Protein AF-A0A7S3DTX3-F1 (afdb_monomer)

Solvent-accessible surface area (backbone atoms only — not comparable to full-atom values): 18188 Å² total; per-residue (Å²): 143,85,87,81,88,78,90,86,89,87,81,87,82,92,73,92,76,84,78,83,71,78,84,71,84,72,80,82,71,77,47,44,64,55,56,44,40,72,76,41,56,36,53,21,68,71,56,55,52,52,42,24,62,75,47,75,59,36,39,68,60,39,50,50,47,62,70,74,42,74,96,71,69,59,46,92,89,41,72,50,98,76,74,68,89,74,93,72,78,89,61,69,86,80,70,74,67,66,96,49,57,64,82,46,75,82,60,65,82,75,49,72,69,48,46,55,48,44,44,45,43,49,41,54,63,37,69,68,55,52,71,71,40,48,49,35,37,25,61,75,29,70,53,34,59,48,41,26,50,51,53,52,50,53,48,61,43,60,67,69,73,96,79,78,89,86,74,92,68,54,71,66,62,50,50,41,51,30,50,55,48,38,50,44,38,51,73,67,50,50,64,68,50,78,63,56,47,49,51,50,26,64,75,50,70,29,80,83,81,85,82,86,74,89,70,79,76,73,82,59,83,61,83,73,81,47,69,67,57,52,54,42,50,51,50,47,51,50,54,52,49,54,52,48,54,51,41,50,50,53,51,51,51,52,55,44,24,57,48,20,55,75,71,69,62,35,40,73,20,79,76,79,73,42,69,34,30,66,92,51,42,43,66,44,92,88,77,66,50,50,28,66,72,124

Sequence (294 aa):
ASLKRGDDEDGHDNSNAVEVVEVRNAPETATPLELVLNVFPDVSLQHATELLRQHNDVAANVLNTLIEGGPYPKEPGKTPPGALSGGAVIRMKDSQGASYDFMNPNAFQPSNEYKEEAVAQLEALFPSLNKSCVQFVLSKSHEHFAIAHDKIVRFLSKVETKAVAAGAMNDDDNEVRQFKKLKACIDKRVSMDKHQRREFQAMFGCPPQKSFFCRKPRPKEANVTDSILMDEIWFVQNKLKKWEDQVEAGIARKENRERSVKDGTALECNCCYDHVAIDEMVQCKTEGHLFCQD

Nearest PDB structures (foldseek):
  7rqx-assembly1_A  TM=2.088E-01  e=6.180E+00  Rattus norvegicus

pLDDT: mean 74.02, std 19.4, range [28.88, 95.0]

Organism: NCBI:txid265537

Radius of gyration: 32.03 Å; Cα contacts (8 Å, |Δi|>4): 234; chains: 1; bounding box: 91×74×64 Å

Secondary structure (DSSP, 8-state):
----------------------------PPPHHHHHHHH-TTB-HHHHHHHHHHTTT-HHHHHHHHHHS-PPPB-TT---TT-SSS------STT---SS-TTSTTS----HHHHHHHHHHHHHH-TTS-HHHHHHHHHTTTT-HHHHHHHHHHHHHH---S---S----HHHHHHHHHHHHHHHHHTTPPPPHHHHHHHHHHHTPPPP--S----PPPP------HHHHHHHHHHHHHHHHHHHHHHHHHHHHHHHHHHHHHT--EE-TTT--EE-GGGEEEPTTT--EEE--

Structure (mmCIF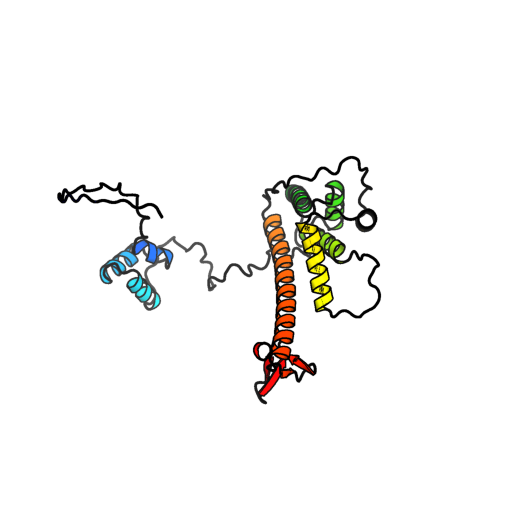, N/CA/C/O backbone):
data_AF-A0A7S3DTX3-F1
#
_entry.id   AF-A0A7S3DTX3-F1
#
loop_
_atom_site.group_PDB
_atom_site.id
_atom_site.type_symbol
_atom_site.label_atom_id
_atom_site.label_alt_id
_atom_site.label_comp_id
_atom_site.label_asym_id
_atom_site.label_entity_id
_atom_site.label_seq_id
_atom_site.pdbx_PDB_ins_code
_atom_site.Cartn_x
_atom_site.Cartn_y
_atom_site.Cartn_z
_atom_site.occupancy
_atom_site.B_iso_or_equiv
_atom_site.auth_seq_id
_atom_site.auth_comp_id
_atom_site.auth_asym_id
_atom_site.auth_atom_id
_atom_site.pdbx_PDB_model_num
ATOM 1 N N . ALA A 1 1 ? -62.987 29.307 -2.976 1.00 44.00 1 ALA A N 1
ATOM 2 C CA . ALA A 1 1 ? -64.376 28.964 -3.332 1.00 44.00 1 ALA A CA 1
ATOM 3 C C . ALA A 1 1 ? -64.622 29.292 -4.803 1.00 44.00 1 ALA A C 1
ATOM 5 O O . ALA A 1 1 ? -64.749 30.456 -5.154 1.00 44.00 1 ALA A O 1
ATOM 6 N N . SER A 1 2 ? -64.629 28.277 -5.665 1.00 39.78 2 SER A N 1
ATOM 7 C CA . SER A 1 2 ? -65.347 28.277 -6.944 1.00 39.78 2 SER A CA 1
ATOM 8 C C . SER A 1 2 ? -65.533 26.822 -7.356 1.00 39.78 2 SER A C 1
ATOM 10 O O . SER A 1 2 ? -64.574 26.076 -7.510 1.00 39.78 2 SER A O 1
ATOM 12 N N . LEU A 1 3 ? -66.805 26.441 -7.382 1.00 41.31 3 LEU A N 1
ATOM 13 C CA . LEU A 1 3 ? -67.374 25.152 -7.751 1.00 41.31 3 LEU A CA 1
ATOM 14 C C . LEU A 1 3 ? -67.661 25.134 -9.256 1.00 41.31 3 LEU A C 1
ATOM 16 O O . LEU A 1 3 ? -68.155 26.142 -9.762 1.00 41.31 3 LEU A O 1
ATOM 20 N N . LYS A 1 4 ? -67.508 23.968 -9.896 1.00 42.03 4 LYS A N 1
ATOM 21 C CA . LYS A 1 4 ? -68.541 23.213 -10.659 1.00 42.03 4 LYS A CA 1
ATOM 22 C C . LYS A 1 4 ? -67.847 22.052 -11.404 1.00 42.03 4 LYS A C 1
ATOM 24 O O . LYS A 1 4 ? -66.801 22.288 -11.990 1.00 42.03 4 LYS A O 1
ATOM 29 N N . ARG A 1 5 ? -68.221 20.781 -11.155 1.00 36.41 5 ARG A N 1
ATOM 30 C CA . ARG A 1 5 ? -69.373 20.001 -11.709 1.00 36.41 5 ARG A CA 1
ATOM 31 C C . ARG A 1 5 ? -69.264 19.859 -13.232 1.00 36.41 5 ARG A C 1
ATOM 33 O O . ARG A 1 5 ? -69.019 20.871 -13.870 1.00 36.41 5 ARG A O 1
ATOM 40 N N . GLY A 1 6 ? -69.482 18.721 -13.877 1.00 34.50 6 GLY A N 1
ATOM 41 C CA . GLY A 1 6 ? -69.964 17.375 -13.531 1.00 34.50 6 GLY A CA 1
ATOM 42 C C . GLY A 1 6 ? -69.493 16.442 -14.667 1.00 34.50 6 GLY A C 1
ATOM 43 O O . GLY A 1 6 ? -68.963 16.944 -15.657 1.00 34.50 6 GLY A O 1
ATOM 44 N N . ASP A 1 7 ? -69.370 15.142 -14.417 1.00 38.84 7 ASP A N 1
ATOM 45 C CA . ASP A 1 7 ? -70.363 14.113 -14.792 1.00 38.84 7 ASP A CA 1
ATOM 46 C C . ASP A 1 7 ? -70.389 13.862 -16.308 1.00 38.84 7 ASP A C 1
ATOM 48 O O . ASP A 1 7 ? -70.716 14.772 -17.056 1.00 38.84 7 ASP A O 1
ATOM 52 N N . ASP A 1 8 ? -70.004 12.653 -16.735 1.00 39.25 8 ASP A N 1
ATOM 53 C CA . ASP A 1 8 ? -70.808 11.799 -17.624 1.00 39.25 8 ASP A CA 1
ATOM 54 C C . ASP A 1 8 ? -70.140 10.417 -17.787 1.00 39.25 8 ASP A C 1
ATOM 56 O O . ASP A 1 8 ? -68.927 10.289 -17.979 1.00 39.25 8 ASP A O 1
ATOM 60 N N . GLU A 1 9 ? -70.969 9.389 -17.614 1.00 46.19 9 GLU A N 1
ATOM 61 C CA . GLU A 1 9 ? -70.691 7.963 -17.771 1.00 46.19 9 GLU A CA 1
ATOM 62 C C . GLU A 1 9 ? -70.628 7.574 -19.254 1.00 46.19 9 GLU A C 1
ATOM 64 O O . GLU A 1 9 ? -71.352 8.149 -20.055 1.00 46.19 9 GLU A O 1
ATOM 69 N N . ASP A 1 10 ? -69.856 6.539 -19.602 1.00 38.16 10 ASP A N 1
ATOM 70 C CA . ASP A 1 10 ? -70.282 5.555 -20.608 1.00 38.16 10 ASP A CA 1
ATOM 71 C C . ASP A 1 10 ? -69.420 4.284 -20.538 1.00 38.16 10 ASP A C 1
ATOM 73 O O . ASP A 1 10 ? -68.195 4.328 -20.392 1.00 38.16 10 ASP A O 1
ATOM 77 N N . GLY A 1 11 ? -70.097 3.135 -20.580 1.00 36.78 11 GLY A N 1
ATOM 78 C CA . GLY A 1 11 ? -69.517 1.798 -20.495 1.00 36.78 11 GLY A CA 1
ATOM 79 C C . GLY A 1 11 ? -69.343 1.082 -21.839 1.00 36.78 11 GLY A C 1
ATOM 80 O O . GLY A 1 11 ? -69.804 1.548 -22.874 1.00 36.78 11 GLY A O 1
ATOM 81 N N . HIS A 1 12 ? -68.769 -0.126 -21.732 1.00 35.34 12 HIS A N 1
ATOM 82 C CA . HIS A 1 12 ? -68.495 -1.129 -22.782 1.00 35.34 12 HIS A CA 1
ATOM 83 C C . HIS A 1 12 ? -67.412 -0.684 -23.793 1.00 35.34 12 HIS A C 1
ATOM 85 O O . HIS A 1 12 ? -67.352 0.459 -24.205 1.00 35.34 12 HIS A O 1
ATOM 91 N N . ASP A 1 13 ? -66.447 -1.504 -24.203 1.00 35.50 13 ASP A N 1
ATOM 92 C CA . ASP A 1 13 ? -66.592 -2.885 -24.629 1.00 35.50 13 ASP A CA 1
ATOM 93 C C . ASP A 1 13 ? -65.262 -3.648 -24.506 1.00 35.50 13 ASP A C 1
ATOM 95 O O . ASP A 1 13 ? -64.163 -3.103 -24.626 1.00 35.50 13 ASP A O 1
ATOM 99 N N . ASN A 1 14 ? -65.399 -4.942 -24.264 1.00 46.38 14 ASN A N 1
ATOM 100 C CA . ASN A 1 14 ? -64.337 -5.916 -24.125 1.00 46.38 14 ASN A CA 1
ATOM 101 C C . ASN A 1 14 ? -63.862 -6.325 -25.526 1.00 46.38 14 ASN A C 1
ATOM 103 O O . ASN A 1 14 ? -64.624 -6.904 -26.296 1.00 46.38 14 ASN A O 1
ATOM 107 N N . SER A 1 15 ? -62.611 -6.038 -25.886 1.00 40.91 15 SER A N 1
ATOM 108 C CA . SER A 1 15 ? -62.029 -6.477 -27.161 1.00 40.91 15 SER A CA 1
ATOM 109 C C . SER A 1 15 ? -60.518 -6.655 -27.048 1.00 40.91 15 SER A C 1
ATOM 111 O O . SER A 1 15 ? -59.730 -5.773 -27.367 1.00 40.91 15 SER A O 1
ATOM 113 N N . ASN A 1 16 ? -60.145 -7.829 -26.546 1.00 42.16 16 ASN A N 1
ATOM 114 C CA . ASN A 1 16 ? -59.046 -8.679 -27.004 1.00 42.16 16 ASN A CA 1
ATOM 115 C C . ASN A 1 16 ? -58.009 -8.013 -27.946 1.00 42.16 16 ASN A C 1
ATOM 117 O O . ASN A 1 16 ? -58.104 -8.124 -29.168 1.00 42.16 16 ASN A O 1
ATOM 121 N N . ALA A 1 17 ? -56.982 -7.383 -27.373 1.00 36.78 17 ALA A N 1
ATOM 122 C CA . ALA A 1 17 ? -55.752 -7.032 -28.077 1.00 36.78 17 ALA A CA 1
ATOM 123 C C . ALA A 1 17 ? -54.616 -7.877 -27.492 1.00 36.78 17 ALA A C 1
ATOM 125 O O . ALA A 1 17 ? -54.048 -7.565 -26.448 1.00 36.78 17 ALA A O 1
ATOM 126 N N . VAL A 1 18 ? -54.343 -8.998 -28.159 1.00 38.12 18 VAL A N 1
ATOM 127 C CA . VAL A 1 18 ? -53.164 -9.831 -27.925 1.00 38.12 18 VAL A CA 1
ATOM 128 C C . VAL A 1 18 ? -51.949 -9.004 -28.329 1.00 38.12 18 VAL A C 1
ATOM 130 O O . VAL A 1 18 ? -51.653 -8.839 -29.512 1.00 38.12 18 VAL A O 1
ATOM 133 N N . GLU A 1 19 ? -51.276 -8.440 -27.334 1.00 35.72 19 GLU A N 1
ATOM 134 C CA . GLU A 1 19 ? -49.983 -7.798 -27.496 1.00 35.72 19 GLU A CA 1
ATOM 135 C C . GLU A 1 19 ? -48.960 -8.897 -27.810 1.00 35.72 19 GLU A C 1
ATOM 137 O O . GLU A 1 19 ? -48.573 -9.696 -26.955 1.00 35.72 19 GLU A O 1
ATOM 142 N N . VAL A 1 20 ? -48.578 -8.991 -29.085 1.00 41.12 20 VAL A N 1
ATOM 143 C CA . VAL A 1 20 ? -47.460 -9.819 -29.539 1.00 41.12 20 VAL A CA 1
ATOM 144 C C . VAL A 1 20 ? -46.189 -9.165 -29.011 1.00 41.12 20 VAL A C 1
ATOM 146 O O . VAL A 1 20 ? -45.569 -8.335 -29.671 1.00 41.12 20 VAL A O 1
ATOM 149 N N . VAL A 1 21 ? -45.830 -9.509 -27.777 1.00 37.56 21 VAL A N 1
ATOM 150 C CA . VAL A 1 21 ? -44.527 -9.180 -27.212 1.00 37.56 21 VAL A CA 1
ATOM 151 C C . VAL A 1 21 ? -43.513 -10.104 -27.876 1.00 37.56 21 VAL A C 1
ATOM 153 O O . VAL A 1 21 ? -43.488 -11.311 -27.636 1.00 37.56 21 VAL A O 1
ATOM 156 N N . GLU A 1 22 ? -42.705 -9.514 -28.753 1.00 38.25 22 GLU A N 1
ATOM 157 C CA . GLU A 1 22 ? -41.489 -10.095 -29.313 1.00 38.25 22 GLU A CA 1
ATOM 158 C C . GLU A 1 22 ? -40.701 -10.850 -28.235 1.00 38.25 22 GLU A C 1
ATOM 160 O O . GLU A 1 22 ? -40.255 -10.279 -27.234 1.00 38.25 22 GLU A O 1
ATOM 165 N N . VAL A 1 23 ? -40.539 -12.155 -28.464 1.00 38.06 23 VAL A N 1
ATOM 166 C CA . VAL A 1 23 ? -39.747 -13.069 -27.643 1.00 38.06 23 VAL A CA 1
ATOM 167 C C . VAL A 1 23 ? -38.301 -12.586 -27.651 1.00 38.06 23 VAL A C 1
ATOM 169 O O . VAL A 1 23 ? -37.536 -12.822 -28.584 1.00 38.06 23 VAL A O 1
ATOM 172 N N . ARG A 1 24 ? -37.924 -11.877 -26.590 1.00 40.78 24 ARG A N 1
ATOM 173 C CA . ARG A 1 24 ? -36.530 -11.594 -26.266 1.00 40.78 24 ARG A CA 1
ATOM 174 C C . ARG A 1 24 ? -35.898 -12.907 -25.812 1.00 40.78 24 ARG A C 1
ATOM 176 O O . ARG A 1 24 ? -36.361 -13.497 -24.840 1.00 40.78 24 ARG A O 1
ATOM 183 N N . ASN A 1 25 ? -34.875 -13.349 -26.543 1.00 44.06 25 ASN A N 1
ATOM 184 C CA . ASN A 1 25 ? -34.039 -14.510 -26.237 1.00 44.06 25 ASN A CA 1
ATOM 185 C C . ASN A 1 25 ? -33.751 -14.612 -24.731 1.00 44.06 25 ASN A C 1
ATOM 187 O O . ASN A 1 25 ? -33.074 -13.754 -24.160 1.00 44.06 25 ASN A O 1
ATOM 191 N N . ALA A 1 26 ? -34.287 -15.660 -24.103 1.00 36.25 26 ALA A N 1
ATOM 192 C CA . ALA A 1 26 ? -33.926 -16.056 -22.752 1.00 36.25 26 ALA A CA 1
ATOM 193 C C . ALA A 1 26 ? -32.458 -16.528 -22.735 1.00 36.25 26 ALA A C 1
ATOM 195 O O . ALA A 1 26 ? -32.007 -17.116 -23.720 1.00 36.25 26 ALA A O 1
ATOM 196 N N . PRO A 1 27 ? -31.703 -16.292 -21.648 1.00 41.59 27 PRO A N 1
ATOM 197 C CA . PRO A 1 27 ? -30.382 -16.884 -21.495 1.00 41.59 27 PRO A CA 1
ATOM 198 C C . PRO A 1 27 ? -30.542 -18.407 -21.462 1.00 41.59 27 PRO A C 1
ATOM 200 O O . PRO A 1 27 ? 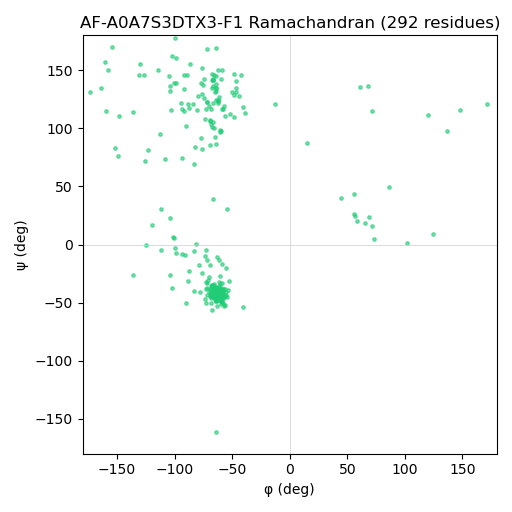-31.316 -18.925 -20.655 1.00 41.59 27 PRO A O 1
ATOM 203 N N . GLU A 1 28 ? -29.852 -19.106 -22.365 1.00 50.12 28 GLU A N 1
ATOM 204 C CA . GLU A 1 28 ? -29.759 -20.566 -22.378 1.00 50.12 28 GLU A CA 1
ATOM 205 C C . GLU A 1 28 ? -29.407 -21.041 -20.966 1.00 50.12 28 GLU A C 1
ATOM 207 O O . GLU A 1 28 ? -28.324 -20.776 -20.440 1.00 50.12 28 GLU A O 1
ATOM 212 N N . THR A 1 29 ? -30.372 -21.673 -20.299 1.00 57.50 29 THR A N 1
ATOM 213 C CA . THR A 1 29 ? -30.117 -22.309 -19.010 1.00 57.50 29 THR A CA 1
ATOM 214 C C . THR A 1 29 ? -29.172 -23.470 -19.280 1.00 57.50 29 THR A C 1
ATOM 216 O O . THR A 1 29 ? -29.471 -24.316 -20.121 1.00 57.50 29 THR A O 1
ATOM 219 N N . ALA A 1 30 ? -28.005 -23.456 -18.626 1.00 64.88 30 ALA A N 1
ATOM 220 C CA . ALA A 1 30 ? -26.991 -24.491 -18.785 1.00 64.88 30 ALA A CA 1
ATOM 221 C C . ALA A 1 30 ? -27.647 -25.867 -18.664 1.00 64.88 30 ALA A C 1
ATOM 223 O O . ALA A 1 30 ? -28.399 -26.132 -17.718 1.00 64.88 30 ALA A O 1
ATOM 224 N N . THR A 1 31 ? -27.396 -26.724 -19.646 1.00 81.62 31 THR A N 1
ATOM 225 C CA . THR A 1 31 ? -28.017 -28.044 -19.690 1.00 81.62 31 THR A CA 1
ATOM 226 C C . THR A 1 31 ? -27.587 -28.861 -18.463 1.00 81.62 31 THR A C 1
ATOM 228 O O . THR A 1 31 ? -26.474 -28.684 -17.954 1.00 81.62 31 THR A O 1
ATOM 231 N N . PRO A 1 32 ? -28.421 -29.793 -17.962 1.00 79.44 32 PRO A N 1
ATOM 232 C CA . PRO A 1 32 ? -28.047 -30.650 -16.833 1.00 79.44 32 PRO A CA 1
ATOM 233 C C . PRO A 1 32 ? -26.716 -31.388 -17.045 1.00 79.44 32 PRO A C 1
ATOM 235 O O . PRO A 1 32 ? -25.959 -31.591 -16.099 1.00 79.44 32 PRO A O 1
ATOM 238 N N . LEU A 1 33 ? -26.401 -31.725 -18.299 1.00 82.38 33 LEU A N 1
ATOM 239 C CA . LEU A 1 33 ? -25.132 -32.326 -18.696 1.00 82.38 33 LEU A CA 1
ATOM 240 C C . LEU A 1 33 ? -23.950 -31.363 -18.552 1.00 82.38 33 LEU A C 1
ATOM 242 O O . LEU A 1 33 ? -22.923 -31.749 -18.001 1.00 82.38 33 LEU A O 1
ATOM 246 N N . GLU A 1 34 ? -24.091 -30.110 -18.980 1.00 80.00 34 GLU A N 1
ATOM 247 C CA . GLU A 1 34 ? -23.051 -29.090 -18.791 1.00 80.00 34 GLU A CA 1
ATOM 248 C C . GLU A 1 34 ? -22.788 -28.813 -17.312 1.00 80.00 34 GLU A C 1
ATOM 250 O O . GLU A 1 34 ? -21.635 -28.659 -16.918 1.00 80.00 34 GLU A O 1
ATOM 255 N N . LEU A 1 35 ? -23.825 -28.810 -16.470 1.00 81.88 35 LEU A N 1
ATOM 256 C CA . LEU A 1 35 ? -23.658 -28.662 -15.022 1.00 81.88 35 LEU A CA 1
ATOM 257 C C . LEU A 1 35 ? -22.838 -29.812 -14.422 1.00 81.88 35 LEU A C 1
ATOM 259 O O . LEU A 1 35 ? -21.946 -29.563 -13.613 1.00 81.88 35 LEU A O 1
ATOM 263 N N . VAL A 1 36 ? -23.090 -31.054 -14.844 1.00 82.81 36 VAL A N 1
ATOM 264 C CA . VAL A 1 36 ? -22.321 -32.222 -14.382 1.00 82.81 36 VAL A CA 1
ATOM 265 C C . VAL A 1 36 ? -20.870 -32.156 -14.865 1.00 82.81 36 VAL A C 1
ATOM 267 O O . VAL A 1 36 ? -19.956 -32.357 -14.067 1.00 82.81 36 VAL A O 1
ATOM 270 N N . LEU A 1 37 ? -20.644 -31.815 -16.136 1.00 82.31 37 LEU A N 1
ATOM 271 C CA . LEU A 1 37 ? -19.300 -31.716 -16.720 1.00 82.31 37 LEU A CA 1
ATOM 272 C C . LEU A 1 37 ? -18.496 -30.522 -16.186 1.00 82.31 37 LEU A C 1
ATOM 274 O O . LEU A 1 37 ? -17.271 -30.594 -16.128 1.00 82.31 37 LEU A O 1
ATOM 278 N N . ASN A 1 38 ? -19.160 -29.441 -15.767 1.00 80.06 38 ASN A N 1
ATOM 279 C CA . ASN A 1 38 ? -18.504 -28.308 -15.113 1.00 80.06 38 ASN A CA 1
ATOM 280 C C . ASN A 1 38 ? -17.963 -28.680 -13.727 1.00 80.06 38 ASN A C 1
ATOM 282 O O . ASN A 1 38 ? -16.909 -28.184 -13.333 1.00 80.06 38 ASN A O 1
ATOM 286 N N . VAL A 1 39 ? -18.670 -29.538 -12.985 1.00 82.25 39 VAL A N 1
ATOM 287 C CA . VAL A 1 39 ? -18.234 -29.984 -11.651 1.00 82.25 39 VAL A CA 1
ATOM 288 C C . VAL A 1 39 ? -17.228 -31.135 -11.751 1.00 82.25 39 VAL A C 1
ATOM 290 O O . VAL A 1 39 ? -16.235 -31.137 -11.026 1.00 82.25 39 VAL A O 1
ATOM 293 N N . PHE A 1 40 ? -17.443 -32.080 -12.670 1.00 80.88 40 PHE A N 1
ATOM 294 C CA . PHE A 1 40 ? -16.573 -33.236 -12.905 1.00 80.88 40 PHE A CA 1
ATOM 295 C C . PHE A 1 40 ? -16.101 -33.278 -14.366 1.00 80.88 40 PHE A C 1
ATOM 297 O O . PHE A 1 40 ? -16.657 -34.019 -15.173 1.00 80.88 40 PHE A O 1
ATOM 304 N N . PRO A 1 41 ? -15.069 -32.508 -14.744 1.00 78.56 41 PRO A N 1
ATOM 305 C CA . PRO A 1 41 ? -14.612 -32.435 -16.134 1.00 78.56 41 PRO A CA 1
ATOM 306 C C . PRO A 1 41 ? -13.895 -33.704 -16.626 1.00 78.56 41 PRO A C 1
ATOM 308 O O . PRO A 1 41 ? -13.668 -33.850 -17.827 1.00 78.56 41 PRO A O 1
ATOM 311 N N . ASP A 1 42 ? -13.521 -34.610 -15.718 1.00 76.12 42 ASP A N 1
ATOM 312 C CA . ASP A 1 42 ? -12.853 -35.879 -16.012 1.00 76.12 42 ASP A CA 1
ATOM 313 C C . ASP A 1 42 ? -13.819 -37.066 -16.165 1.00 76.12 42 ASP A C 1
ATOM 315 O O . ASP A 1 42 ? -13.387 -38.142 -16.583 1.00 76.12 42 ASP A O 1
ATOM 319 N N . VAL A 1 43 ? -15.114 -36.894 -15.863 1.00 83.12 43 VAL A N 1
ATOM 320 C CA . VAL A 1 43 ? -16.134 -37.938 -16.054 1.00 83.12 43 VAL A CA 1
ATOM 321 C C . VAL A 1 43 ? -16.356 -38.212 -17.541 1.00 83.12 43 VAL A C 1
ATOM 323 O O . VAL A 1 43 ? -16.373 -37.297 -18.369 1.00 83.12 43 VAL A O 1
ATOM 326 N N . SER A 1 44 ? -16.559 -39.480 -17.905 1.00 83.12 44 SER A N 1
ATOM 327 C CA . SER A 1 44 ? -16.918 -39.800 -19.283 1.00 83.12 44 SER A CA 1
ATOM 328 C C . SER A 1 44 ? -18.267 -39.237 -19.683 1.00 83.12 44 SER A C 1
ATOM 330 O O . SER A 1 44 ? -19.263 -39.425 -18.989 1.00 83.12 44 SER A O 1
ATOM 332 N N . LEU A 1 45 ? -18.300 -38.579 -20.847 1.00 83.31 45 LEU A N 1
ATOM 333 C CA . LEU A 1 45 ? -19.505 -37.994 -21.428 1.00 83.31 45 LEU A CA 1
ATOM 334 C C . LEU A 1 45 ? -20.614 -39.046 -21.569 1.00 83.31 45 LEU A C 1
ATOM 336 O O . LEU A 1 45 ? -21.774 -38.773 -21.263 1.00 83.31 45 LEU A O 1
ATOM 340 N N . GLN A 1 46 ? -20.248 -40.263 -21.986 1.00 81.88 46 GLN A N 1
ATOM 341 C CA . GLN A 1 46 ? -21.193 -41.374 -22.115 1.00 81.88 46 GLN A CA 1
ATOM 342 C C . GLN A 1 46 ? -21.727 -41.812 -20.748 1.00 81.88 46 GLN A C 1
ATOM 344 O O . GLN A 1 46 ? -22.922 -42.057 -20.601 1.00 81.88 46 GLN A O 1
ATOM 349 N N . HIS A 1 47 ? -20.861 -41.852 -19.734 1.00 82.25 47 HIS A N 1
ATOM 350 C CA . HIS A 1 47 ? -21.248 -42.231 -18.379 1.00 82.25 47 HIS A CA 1
ATOM 351 C C . HIS A 1 47 ? -22.143 -41.177 -17.708 1.00 82.25 47 HIS A C 1
ATOM 353 O O . HIS A 1 47 ? -23.176 -41.526 -17.142 1.00 82.25 47 HIS A O 1
ATOM 359 N N . ALA A 1 48 ? -21.804 -39.891 -17.827 1.00 82.75 48 ALA A N 1
ATOM 360 C CA . ALA A 1 48 ? -22.604 -38.790 -17.292 1.00 82.75 48 ALA A CA 1
ATOM 361 C C . ALA A 1 48 ? -23.991 -38.707 -17.946 1.00 82.75 48 ALA A C 1
ATOM 363 O O . ALA A 1 48 ? -24.981 -38.478 -17.255 1.00 82.75 48 ALA A O 1
ATOM 364 N N . THR A 1 49 ? -24.080 -38.952 -19.257 1.00 82.94 49 THR A N 1
ATOM 365 C CA . THR A 1 49 ? -25.363 -38.978 -19.980 1.00 82.94 49 THR A CA 1
ATOM 366 C C . THR A 1 49 ? -26.244 -40.141 -19.517 1.00 82.94 49 THR A C 1
ATOM 368 O O . THR A 1 49 ? -27.441 -39.963 -19.302 1.00 82.94 49 THR A O 1
ATOM 371 N N . GLU A 1 50 ? -25.666 -41.326 -19.308 1.00 84.06 50 GLU A N 1
ATOM 372 C CA . GLU A 1 50 ? -26.415 -42.484 -18.809 1.00 84.06 50 GLU A CA 1
ATOM 373 C C . GLU A 1 50 ? -26.875 -42.291 -17.355 1.00 84.06 50 GLU A C 1
ATOM 375 O O . GLU A 1 50 ? -28.007 -42.639 -17.024 1.00 84.06 50 GLU A O 1
ATOM 380 N N . LEU A 1 51 ? -26.054 -41.671 -16.500 1.00 83.19 51 LEU A N 1
ATOM 381 C CA . LEU A 1 51 ? -26.464 -41.313 -15.139 1.00 83.19 51 LEU A CA 1
ATOM 382 C C . LEU A 1 51 ? -27.586 -40.271 -15.136 1.00 83.19 51 LEU A C 1
ATOM 384 O O . LEU A 1 51 ? -28.543 -40.409 -14.378 1.00 83.19 51 LEU A O 1
ATOM 388 N N . LEU A 1 52 ? -27.527 -39.263 -16.008 1.00 85.69 52 LEU A N 1
ATOM 389 C CA . LEU A 1 52 ? -28.622 -38.299 -16.160 1.00 85.69 52 LEU A CA 1
ATOM 390 C C . LEU A 1 52 ? -29.914 -38.994 -16.584 1.00 85.69 52 LEU A C 1
ATOM 392 O O . LEU A 1 52 ? -30.947 -38.784 -15.951 1.00 85.69 52 LEU A O 1
ATOM 396 N N . ARG A 1 53 ? -29.841 -39.926 -17.537 1.00 85.06 53 ARG A N 1
ATOM 397 C CA . ARG A 1 53 ? -30.992 -40.736 -17.950 1.00 85.06 53 ARG A CA 1
ATOM 398 C C . ARG A 1 53 ? -31.563 -41.573 -16.798 1.00 85.06 53 ARG A C 1
ATOM 400 O O . ARG A 1 53 ? -32.779 -41.694 -16.674 1.00 85.06 53 ARG A O 1
ATOM 407 N N . GLN A 1 54 ? -30.708 -42.147 -15.952 1.00 84.50 54 GLN A N 1
ATOM 408 C CA . GLN A 1 54 ? -31.128 -42.938 -14.786 1.00 84.50 54 GLN A CA 1
ATOM 409 C C . GLN A 1 54 ? -31.745 -42.079 -13.673 1.00 84.50 54 GLN A C 1
ATOM 411 O O . GLN A 1 54 ? -32.641 -42.541 -12.967 1.00 84.50 54 GLN A O 1
ATOM 416 N N . HIS A 1 55 ? -31.308 -40.826 -13.541 1.00 82.19 55 HIS A N 1
ATOM 417 C CA . HIS A 1 55 ? -31.759 -39.888 -12.512 1.00 82.19 55 HIS A CA 1
ATOM 418 C C . HIS A 1 55 ? -32.744 -38.818 -13.031 1.00 82.19 55 HIS A C 1
ATOM 420 O O . HIS A 1 55 ? -32.906 -37.776 -12.391 1.00 82.19 55 HIS A O 1
ATOM 426 N N . ASN A 1 56 ? -33.443 -39.094 -14.142 1.00 83.12 56 ASN A N 1
ATOM 427 C CA . ASN A 1 56 ? -34.467 -38.235 -14.761 1.00 83.12 56 ASN A CA 1
ATOM 428 C C . ASN A 1 56 ? -33.977 -36.814 -15.109 1.00 83.12 56 ASN A C 1
ATOM 430 O O . ASN A 1 56 ? -34.664 -35.834 -14.830 1.00 83.12 56 ASN A O 1
ATOM 434 N N . ASP A 1 57 ? -32.772 -36.700 -15.669 1.00 80.50 57 ASP A N 1
ATOM 435 C CA . ASP A 1 57 ? -32.121 -35.448 -16.087 1.00 80.50 57 ASP A CA 1
ATOM 436 C C . ASP A 1 57 ? -31.928 -34.416 -14.958 1.00 80.50 57 ASP A C 1
ATOM 438 O O . ASP A 1 57 ? -31.695 -33.229 -15.193 1.00 80.50 57 ASP A O 1
ATOM 442 N N . VAL A 1 58 ? -31.959 -34.870 -13.700 1.00 83.81 58 VAL A N 1
ATOM 443 C CA . VAL A 1 58 ? -31.688 -34.031 -12.530 1.00 83.81 58 VAL A CA 1
ATOM 444 C C . VAL A 1 58 ? -30.195 -34.063 -12.205 1.00 83.81 58 VAL A C 1
ATOM 446 O O . VAL A 1 58 ? -29.701 -34.994 -11.564 1.00 83.81 58 VAL A O 1
ATOM 449 N N . ALA A 1 59 ? -29.479 -33.000 -12.583 1.00 81.81 59 ALA A N 1
ATOM 450 C CA . ALA A 1 59 ? -28.036 -32.869 -12.353 1.00 81.81 59 ALA A CA 1
ATOM 451 C C . ALA A 1 59 ? -27.636 -33.065 -10.878 1.00 81.81 59 ALA A C 1
ATOM 453 O O . ALA A 1 59 ? -26.646 -33.732 -10.599 1.00 81.81 59 ALA A O 1
ATOM 454 N N . ALA A 1 60 ? -28.425 -32.560 -9.923 1.00 81.44 60 ALA A N 1
ATOM 455 C CA . ALA A 1 60 ? -28.127 -32.677 -8.491 1.00 81.44 60 ALA A CA 1
ATOM 456 C C . ALA A 1 60 ? -28.029 -34.136 -8.007 1.00 81.44 60 ALA A C 1
ATOM 458 O O . ALA A 1 60 ? -27.155 -34.470 -7.210 1.00 81.44 60 ALA A O 1
ATOM 459 N N . ASN A 1 61 ? -28.883 -35.019 -8.528 1.00 82.25 61 ASN A N 1
ATOM 460 C CA . ASN A 1 61 ? -28.884 -36.433 -8.154 1.00 82.25 61 ASN A CA 1
ATOM 461 C C . ASN A 1 61 ? -27.666 -37.160 -8.734 1.00 82.25 61 ASN A C 1
ATOM 463 O O . ASN A 1 61 ? -27.061 -37.994 -8.062 1.00 82.25 61 ASN A O 1
ATOM 467 N N . VAL A 1 62 ? -27.276 -36.805 -9.959 1.00 81.06 62 VAL A N 1
ATOM 468 C CA . VAL A 1 62 ? -26.077 -37.344 -10.611 1.00 81.06 62 VAL A CA 1
ATOM 469 C C . VAL A 1 62 ? -24.814 -36.878 -9.899 1.00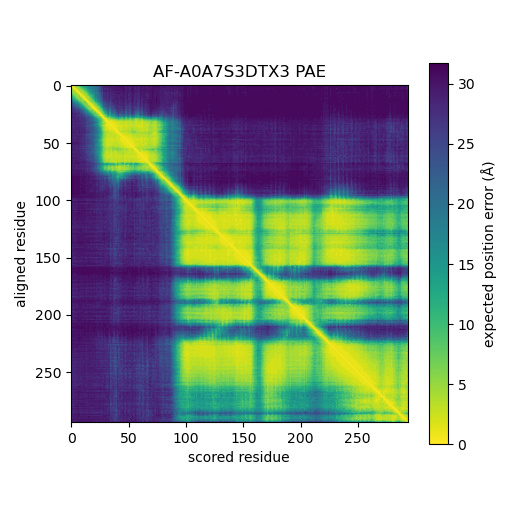 81.06 62 VAL A C 1
ATOM 471 O O . VAL A 1 62 ? -23.929 -37.688 -9.645 1.00 81.06 62 VAL A O 1
ATOM 474 N N . LEU A 1 63 ? -24.750 -35.601 -9.513 1.00 83.31 63 LEU A N 1
ATOM 475 C CA . LEU A 1 63 ? -23.644 -35.054 -8.729 1.00 83.31 63 LEU A CA 1
ATOM 476 C C . LEU A 1 63 ? -23.509 -35.773 -7.386 1.00 83.31 63 LEU A C 1
ATOM 478 O O . LEU A 1 63 ? -22.419 -36.233 -7.070 1.00 83.31 63 LEU A O 1
ATOM 482 N N . ASN A 1 64 ? -24.604 -35.951 -6.640 1.00 83.56 64 ASN A N 1
ATOM 483 C CA . ASN A 1 64 ? -24.574 -36.704 -5.382 1.00 83.56 64 ASN A CA 1
ATOM 484 C C . ASN A 1 64 ? -24.112 -38.152 -5.597 1.00 83.56 64 ASN A C 1
ATOM 486 O O . ASN A 1 64 ? -23.280 -38.649 -4.847 1.00 83.56 64 ASN A O 1
ATOM 490 N N . THR A 1 65 ? -24.560 -38.800 -6.675 1.00 82.00 65 THR A N 1
ATOM 491 C CA . THR A 1 65 ? -24.152 -40.175 -7.005 1.00 82.00 65 THR A CA 1
ATOM 492 C C . THR A 1 65 ? -22.673 -40.271 -7.389 1.00 82.00 65 THR A C 1
ATOM 494 O O . THR A 1 65 ? -22.024 -41.251 -7.047 1.00 82.00 65 THR A O 1
ATOM 497 N N . LEU A 1 66 ? -22.109 -39.260 -8.055 1.00 82.00 66 LEU A N 1
ATOM 498 C CA . LEU A 1 66 ? -20.676 -39.191 -8.378 1.00 82.00 66 LEU A CA 1
ATOM 499 C C . LEU A 1 66 ? -19.805 -38.801 -7.172 1.00 82.00 66 LEU A C 1
ATOM 501 O O . LEU A 1 66 ? -18.617 -39.116 -7.153 1.00 82.00 66 LEU A O 1
ATOM 505 N N . ILE A 1 67 ? -20.381 -38.116 -6.180 1.00 80.19 67 ILE A N 1
ATOM 506 C CA . ILE A 1 67 ? -19.723 -37.776 -4.911 1.00 80.19 67 ILE A CA 1
ATOM 507 C C . ILE A 1 67 ? -19.691 -38.994 -3.973 1.00 80.19 67 ILE A C 1
ATOM 509 O O . ILE A 1 67 ? -18.683 -39.228 -3.309 1.00 80.19 67 ILE A O 1
ATOM 513 N N . GLU A 1 68 ? -20.783 -39.761 -3.909 1.00 79.75 68 GLU A N 1
ATOM 514 C CA . GLU A 1 68 ? -20.930 -40.927 -3.025 1.00 79.75 68 GLU A CA 1
ATOM 515 C C . GLU A 1 68 ? -20.419 -42.232 -3.660 1.00 79.75 68 GLU A C 1
ATOM 517 O O . GLU A 1 68 ? -19.946 -43.133 -2.961 1.00 79.75 68 GLU A O 1
ATOM 522 N N . GLY A 1 69 ? -20.516 -42.348 -4.985 1.00 66.75 69 GLY A N 1
ATOM 523 C CA . GLY A 1 69 ? -20.085 -43.500 -5.765 1.00 66.75 69 GLY A CA 1
ATOM 524 C C . GLY A 1 69 ? -18.569 -43.531 -5.946 1.00 66.75 69 GLY A C 1
ATOM 525 O O . GLY A 1 69 ? -17.930 -42.510 -6.176 1.00 66.75 69 GLY A O 1
ATOM 526 N N . GLY A 1 70 ? -17.980 -44.723 -5.833 1.00 65.19 70 GLY A N 1
ATOM 527 C CA . GLY A 1 70 ? -16.543 -44.948 -6.010 1.00 65.19 70 GLY A CA 1
ATOM 528 C C . GLY A 1 70 ? -16.016 -44.658 -7.434 1.00 65.19 70 GLY A C 1
ATOM 529 O O . GLY A 1 70 ? -16.650 -43.955 -8.217 1.00 65.19 70 GLY A O 1
ATOM 530 N N . PRO A 1 71 ? -14.832 -45.184 -7.806 1.00 71.69 71 PRO A N 1
ATOM 531 C CA . PRO A 1 71 ? -14.140 -44.788 -9.035 1.00 71.69 71 PRO A CA 1
ATOM 532 C C . PRO A 1 71 ? -15.007 -44.991 -10.291 1.00 71.69 71 PRO A C 1
ATOM 534 O O . PRO A 1 71 ? -15.387 -46.116 -10.610 1.00 71.69 71 PRO A O 1
ATOM 537 N N . TYR A 1 72 ? -15.284 -43.902 -11.014 1.00 78.69 72 TYR A N 1
ATOM 538 C CA . TYR A 1 72 ? -16.069 -43.885 -12.254 1.00 78.69 72 TYR A CA 1
ATOM 539 C C . TYR A 1 72 ? -15.182 -43.851 -13.518 1.00 78.69 72 TYR A C 1
ATOM 541 O O . TYR A 1 72 ? -14.008 -43.469 -13.441 1.00 78.69 72 TYR A O 1
ATOM 549 N N . PRO A 1 73 ? -15.713 -44.233 -14.700 1.00 78.81 73 PRO A N 1
ATOM 550 C CA . PRO A 1 73 ? -14.980 -44.195 -15.966 1.00 78.81 73 PRO A CA 1
ATOM 551 C C . PRO A 1 73 ? -14.605 -42.763 -16.375 1.00 78.81 73 PRO A C 1
ATOM 553 O O . PRO A 1 73 ? -15.477 -41.901 -16.512 1.00 78.81 73 PRO A O 1
ATOM 556 N N . LYS A 1 74 ? -13.308 -42.525 -16.602 1.00 81.19 74 LYS A N 1
ATOM 557 C CA . LYS A 1 74 ? -12.750 -41.221 -16.991 1.00 81.19 74 LYS A CA 1
ATOM 558 C C . LYS A 1 74 ? -12.377 -41.187 -18.468 1.00 81.19 74 LYS A C 1
ATOM 560 O O . LYS A 1 74 ? -11.909 -42.194 -18.999 1.00 81.19 74 LYS A O 1
ATOM 565 N N . GLU A 1 75 ? -12.537 -40.043 -19.128 1.00 68.50 75 GLU A N 1
ATOM 566 C CA . GLU A 1 75 ? -12.141 -39.907 -20.540 1.00 68.50 75 GLU A CA 1
ATOM 567 C C . GLU A 1 75 ? -10.620 -39.772 -20.676 1.00 68.50 75 GLU A C 1
ATOM 569 O O . GLU A 1 75 ? -10.010 -38.913 -20.027 1.00 68.50 75 GLU A O 1
ATOM 574 N N . PRO A 1 76 ? -9.976 -40.577 -21.539 1.00 52.38 76 PRO A N 1
ATOM 575 C CA . PRO A 1 76 ? -8.551 -40.452 -21.789 1.00 52.38 76 PRO A CA 1
ATOM 576 C C . PRO A 1 76 ? -8.271 -39.135 -22.528 1.00 52.38 76 PRO A C 1
ATOM 578 O O . PRO A 1 76 ? -8.718 -38.931 -23.653 1.00 52.38 76 PRO A O 1
ATOM 581 N N . GLY A 1 77 ? -7.514 -38.233 -21.898 1.00 59.41 77 GLY A N 1
ATOM 582 C CA . GLY A 1 77 ? -7.048 -36.986 -22.524 1.00 59.41 77 GLY A CA 1
ATOM 583 C C . GLY A 1 77 ? -7.806 -35.714 -22.134 1.00 59.41 77 GLY A C 1
ATOM 584 O O . GLY A 1 77 ? -7.432 -34.638 -22.595 1.00 59.41 77 GLY A O 1
ATOM 585 N N . LYS A 1 78 ? -8.804 -35.798 -21.247 1.00 50.06 78 LYS A N 1
ATOM 586 C CA . LYS A 1 78 ? -9.390 -34.633 -20.564 1.00 50.06 78 LYS A CA 1
ATOM 587 C C . LYS A 1 78 ? -8.978 -34.642 -19.098 1.00 50.06 78 LYS A C 1
ATOM 589 O O . LYS A 1 78 ? -9.751 -34.961 -18.204 1.00 50.06 78 LYS A O 1
ATOM 594 N N . THR A 1 79 ? -7.717 -34.313 -18.843 1.00 47.78 79 THR A N 1
ATOM 595 C CA . THR A 1 79 ? -7.353 -33.810 -17.518 1.00 47.78 79 THR A CA 1
ATOM 596 C C . THR A 1 79 ? -8.035 -32.453 -17.326 1.00 47.78 79 THR A C 1
ATOM 598 O O . THR A 1 79 ? -8.001 -31.643 -18.258 1.00 47.78 79 THR A O 1
ATOM 601 N N . PRO A 1 80 ? -8.626 -32.173 -16.151 1.00 44.12 80 PRO A N 1
ATOM 602 C CA . PRO A 1 80 ? -9.093 -30.833 -15.813 1.00 44.12 80 PRO A CA 1
ATOM 603 C C . PRO A 1 80 ? -7.980 -29.815 -16.107 1.00 44.12 80 PRO A C 1
ATOM 605 O O . PRO A 1 80 ? -6.805 -30.149 -15.889 1.00 44.12 80 PRO A O 1
ATOM 608 N N . PRO A 1 81 ? -8.282 -28.573 -16.528 1.00 38.41 81 PRO A N 1
ATOM 609 C CA . PRO A 1 81 ? -7.313 -27.497 -16.388 1.00 38.41 81 PRO A CA 1
ATOM 610 C C . PRO A 1 81 ? -7.010 -27.371 -14.886 1.00 38.41 81 PRO A C 1
ATOM 612 O O . PRO A 1 81 ? -7.808 -26.818 -14.138 1.00 38.41 81 PRO A O 1
ATOM 615 N N . GLY A 1 82 ? -5.910 -27.975 -14.423 1.00 42.28 82 GLY A N 1
ATOM 616 C CA . GLY A 1 82 ? -5.512 -27.952 -13.011 1.00 42.28 82 GLY A CA 1
ATOM 617 C C . GLY A 1 82 ? -5.285 -29.291 -12.300 1.00 42.28 82 GLY A C 1
ATOM 618 O O . GLY A 1 82 ? -5.068 -29.265 -11.095 1.00 42.28 82 GLY A O 1
ATOM 619 N N . ALA A 1 83 ? -5.268 -30.448 -12.970 1.00 34.56 83 ALA A N 1
ATOM 620 C CA . ALA A 1 83 ? -4.875 -31.701 -12.306 1.00 34.56 83 ALA A CA 1
ATOM 621 C C . ALA A 1 83 ? -3.375 -32.020 -12.469 1.00 34.56 83 ALA A C 1
ATOM 623 O O . ALA A 1 83 ? -2.997 -32.939 -13.192 1.00 34.56 83 ALA A O 1
ATOM 624 N N . LEU A 1 84 ? -2.519 -31.290 -11.746 1.00 34.69 84 LEU A N 1
ATOM 625 C CA . LEU A 1 84 ? -1.345 -31.909 -11.130 1.00 34.69 84 LEU A CA 1
ATOM 626 C C . LEU A 1 84 ? -1.744 -32.270 -9.697 1.00 34.69 84 LEU A C 1
ATOM 628 O O . LEU A 1 84 ? -2.196 -31.428 -8.931 1.00 34.69 84 LEU A O 1
ATOM 632 N N . SER A 1 85 ? -1.626 -33.559 -9.403 1.00 34.28 85 SER A N 1
ATOM 633 C CA . SER A 1 85 ? -1.670 -34.218 -8.096 1.00 34.28 85 SER A CA 1
ATOM 634 C C . SER A 1 85 ? -1.569 -33.318 -6.851 1.00 34.28 85 SER A C 1
ATOM 636 O O . SER A 1 85 ? -0.524 -32.719 -6.606 1.00 34.28 85 SER A O 1
ATOM 638 N N . GLY A 1 86 ? -2.599 -33.378 -5.999 1.00 28.88 86 GLY A N 1
ATOM 639 C CA . GLY A 1 86 ? -2.556 -32.941 -4.598 1.00 28.88 86 GLY A CA 1
ATOM 640 C C . GLY A 1 86 ? -3.560 -31.833 -4.289 1.00 28.88 86 GLY A C 1
ATOM 641 O O . GLY A 1 86 ? -3.426 -30.720 -4.775 1.00 28.88 86 GLY A O 1
ATOM 642 N N . GLY A 1 87 ? -4.581 -32.162 -3.493 1.00 38.00 87 GLY A N 1
ATOM 643 C CA . GLY A 1 87 ? -5.767 -31.342 -3.251 1.00 38.00 87 GLY A CA 1
ATOM 644 C C . GLY A 1 87 ? -5.504 -29.884 -2.865 1.00 38.00 87 GLY A C 1
ATOM 645 O O . GLY A 1 87 ? -4.774 -29.591 -1.922 1.00 38.00 87 GLY A O 1
ATOM 646 N N . ALA A 1 88 ? -6.203 -28.980 -3.547 1.00 31.52 88 ALA A N 1
ATOM 647 C CA . ALA A 1 88 ? -6.431 -27.619 -3.098 1.00 31.52 88 ALA A CA 1
ATOM 648 C C . ALA A 1 88 ? -7.899 -27.268 -3.359 1.00 31.52 88 ALA A C 1
ATOM 650 O O . ALA A 1 88 ? -8.363 -27.204 -4.494 1.00 31.52 88 ALA A O 1
ATOM 651 N N . VAL A 1 89 ? -8.625 -27.072 -2.263 1.00 35.56 89 VAL A N 1
ATOM 652 C CA . VAL A 1 89 ? -9.894 -26.347 -2.192 1.00 35.56 89 VAL A CA 1
ATOM 653 C C . VAL A 1 89 ? -9.735 -25.037 -2.973 1.00 35.56 89 VAL A C 1
ATOM 655 O O . VAL A 1 89 ? -8.678 -24.411 -2.863 1.00 35.56 89 VAL A O 1
ATOM 658 N N . ILE A 1 90 ? -10.752 -24.599 -3.731 1.00 35.88 90 ILE A N 1
ATOM 659 C CA . ILE A 1 90 ? -10.786 -23.232 -4.275 1.00 35.88 90 ILE A CA 1
ATOM 660 C C . ILE A 1 90 ? -10.854 -22.267 -3.092 1.00 35.88 90 ILE A C 1
ATOM 662 O O . ILE A 1 90 ? -11.908 -21.860 -2.613 1.00 35.88 90 ILE A O 1
ATOM 666 N N . ARG A 1 91 ? -9.671 -21.932 -2.595 1.00 30.45 91 ARG A N 1
ATOM 667 C CA . ARG A 1 91 ? -9.389 -20.684 -1.924 1.00 30.45 91 ARG A CA 1
ATOM 668 C C . ARG A 1 91 ? -9.586 -19.620 -3.002 1.00 30.45 91 ARG A C 1
ATOM 670 O O . ARG A 1 91 ? -9.117 -19.796 -4.131 1.00 30.45 91 ARG A O 1
ATOM 677 N N . MET A 1 92 ? -10.218 -18.496 -2.662 1.00 37.16 92 MET A N 1
ATOM 678 C CA . MET A 1 92 ? -9.885 -17.250 -3.356 1.00 37.16 92 MET A CA 1
ATOM 679 C C . MET A 1 92 ? -8.361 -17.203 -3.495 1.00 37.16 92 MET A C 1
ATOM 681 O O . MET A 1 92 ? -7.664 -17.736 -2.627 1.00 37.16 92 MET A O 1
ATOM 685 N N . LYS A 1 93 ? -7.831 -16.641 -4.582 1.00 37.75 93 LYS A N 1
ATOM 686 C CA . LYS A 1 93 ? -6.387 -16.594 -4.869 1.00 37.75 93 LYS A CA 1
ATOM 687 C C . LYS A 1 93 ? -5.617 -15.706 -3.867 1.00 37.75 93 LYS A C 1
ATOM 689 O O . LYS A 1 93 ? -4.697 -14.993 -4.230 1.00 37.75 93 LYS A O 1
ATOM 694 N N . ASP A 1 94 ? -5.972 -15.754 -2.594 1.00 38.72 94 ASP A N 1
ATOM 695 C CA . ASP A 1 94 ? -5.138 -15.456 -1.459 1.00 38.72 94 ASP A CA 1
ATOM 696 C C . ASP A 1 94 ? -4.051 -16.530 -1.402 1.00 38.72 94 ASP A C 1
ATOM 698 O O . ASP A 1 94 ? -4.266 -17.657 -0.948 1.00 38.72 94 ASP A O 1
ATOM 702 N N . SER A 1 95 ? -2.837 -16.142 -1.789 1.00 44.81 95 SER A N 1
ATOM 703 C CA . SER A 1 95 ? -1.598 -16.909 -1.590 1.00 44.81 95 SER A CA 1
ATOM 704 C C . SER A 1 95 ? -1.250 -17.957 -2.659 1.00 44.81 95 SER A C 1
ATOM 706 O O . SER A 1 95 ? -0.790 -19.044 -2.318 1.00 44.81 95 SER A O 1
ATOM 708 N N . GLN A 1 96 ? -1.280 -17.614 -3.954 1.00 48.72 96 GLN A N 1
ATOM 709 C CA . GLN A 1 96 ? -0.043 -17.922 -4.688 1.00 48.72 96 GLN A CA 1
ATOM 710 C C . GLN A 1 96 ? 0.984 -16.977 -4.070 1.00 48.72 96 GLN A C 1
ATOM 712 O O . GLN A 1 96 ? 0.912 -15.769 -4.286 1.00 48.72 96 GLN A O 1
ATOM 717 N N . GLY A 1 97 ? 1.824 -17.495 -3.165 1.00 49.72 97 GLY A N 1
ATOM 718 C CA . GLY A 1 97 ? 2.960 -16.728 -2.663 1.00 49.72 97 GLY A CA 1
ATOM 719 C C . GLY A 1 97 ? 3.651 -16.111 -3.870 1.00 49.72 97 GLY A C 1
ATOM 720 O O . GLY A 1 97 ? 3.805 -16.799 -4.881 1.00 49.72 97 GLY A O 1
ATOM 721 N N . ALA A 1 98 ? 3.934 -14.810 -3.803 1.00 55.25 98 ALA A N 1
ATOM 722 C CA . ALA A 1 98 ? 4.567 -14.101 -4.901 1.00 55.25 98 ALA A CA 1
ATOM 723 C C . ALA A 1 98 ? 5.718 -14.962 -5.435 1.00 55.25 98 ALA A C 1
ATOM 725 O O . ALA A 1 98 ? 6.539 -15.437 -4.648 1.00 55.25 98 ALA A O 1
ATOM 726 N N . SER A 1 99 ? 5.742 -15.211 -6.751 1.00 68.25 99 SER A N 1
ATOM 727 C CA . SER A 1 99 ? 6.782 -16.050 -7.370 1.00 68.25 99 SER A CA 1
ATOM 728 C C . SER A 1 99 ? 8.189 -15.528 -7.052 1.00 68.25 99 SER A C 1
ATOM 730 O O . SER A 1 99 ? 9.164 -16.271 -7.132 1.00 68.25 99 SER A O 1
ATOM 732 N N . TYR A 1 100 ? 8.271 -14.252 -6.673 1.00 80.31 100 TYR A N 1
ATOM 733 C CA . TYR A 1 100 ? 9.464 -13.535 -6.283 1.00 80.31 100 TYR A CA 1
ATOM 734 C C . TYR A 1 100 ? 9.229 -12.789 -4.968 1.00 80.31 100 TYR A C 1
ATOM 736 O O . TYR A 1 100 ? 8.147 -12.257 -4.715 1.00 80.31 100 TYR A O 1
ATOM 744 N N . ASP A 1 101 ? 10.273 -12.684 -4.150 1.00 88.81 101 ASP A N 1
ATOM 745 C CA . ASP A 1 101 ? 10.311 -11.687 -3.084 1.00 88.81 101 ASP A CA 1
ATOM 746 C C . ASP A 1 101 ? 10.625 -10.317 -3.700 1.00 88.81 101 ASP A C 1
ATOM 748 O O . ASP A 1 101 ? 11.784 -9.945 -3.868 1.00 88.81 101 ASP A O 1
ATOM 752 N N . PHE A 1 102 ? 9.583 -9.562 -4.048 1.00 90.75 102 PHE A N 1
ATOM 753 C CA . PHE A 1 102 ? 9.703 -8.251 -4.697 1.00 90.75 102 PHE A CA 1
ATOM 754 C C . PHE A 1 102 ? 10.412 -7.179 -3.846 1.00 90.75 102 PHE A C 1
ATOM 756 O O . PHE A 1 102 ? 10.743 -6.105 -4.347 1.00 90.75 102 PHE A O 1
ATOM 763 N N . MET A 1 103 ? 10.658 -7.435 -2.557 1.00 90.56 103 MET A N 1
ATOM 764 C CA . MET A 1 103 ? 11.439 -6.538 -1.697 1.00 90.56 103 MET A CA 1
ATOM 765 C C . MET A 1 103 ? 12.935 -6.885 -1.687 1.00 90.56 103 MET A C 1
ATOM 767 O O . MET A 1 103 ? 13.735 -6.102 -1.168 1.00 90.56 103 MET A O 1
ATOM 771 N N . ASN A 1 104 ? 13.328 -8.018 -2.276 1.00 90.25 104 ASN A N 1
ATOM 772 C CA . ASN A 1 104 ? 14.715 -8.433 -2.424 1.00 90.25 104 ASN A CA 1
ATOM 773 C C . ASN A 1 104 ? 15.274 -7.986 -3.794 1.00 90.25 104 ASN A C 1
ATOM 775 O O . ASN A 1 104 ? 14.837 -8.499 -4.823 1.00 90.25 104 ASN A O 1
ATOM 779 N N . PRO A 1 105 ? 16.298 -7.109 -3.833 1.00 88.19 105 PRO A N 1
ATOM 780 C CA . PRO A 1 105 ? 16.918 -6.639 -5.079 1.00 88.19 105 PRO A CA 1
ATOM 781 C C . PRO A 1 105 ? 17.520 -7.726 -5.976 1.00 88.19 105 PRO A C 1
ATOM 783 O O . PRO A 1 105 ? 17.848 -7.451 -7.125 1.00 88.19 105 PRO A O 1
ATOM 786 N N . ASN A 1 106 ? 17.752 -8.922 -5.431 1.00 87.69 106 ASN A N 1
ATOM 787 C CA . ASN A 1 106 ? 18.358 -10.040 -6.148 1.00 87.69 106 ASN A CA 1
ATOM 788 C C . ASN A 1 106 ? 17.321 -11.080 -6.604 1.00 87.69 106 ASN A C 1
ATOM 790 O O . ASN A 1 106 ? 17.712 -12.149 -7.065 1.00 87.69 106 ASN A O 1
ATOM 794 N N . ALA A 1 107 ? 16.020 -10.817 -6.431 1.00 86.81 107 ALA A N 1
ATOM 795 C CA . ALA A 1 107 ? 14.972 -11.782 -6.754 1.00 86.81 107 ALA A CA 1
ATOM 796 C C . ALA A 1 107 ? 14.851 -12.045 -8.263 1.00 86.81 107 ALA A C 1
ATOM 798 O O . ALA A 1 107 ? 14.608 -13.181 -8.667 1.00 86.81 107 ALA A O 1
ATOM 799 N N . PHE A 1 108 ? 15.050 -11.017 -9.090 1.00 90.00 108 PHE A N 1
ATOM 800 C CA . PHE A 1 108 ? 15.099 -11.124 -10.546 1.00 90.00 108 PHE A CA 1
ATOM 801 C C . PHE A 1 108 ? 15.931 -9.982 -11.143 1.00 90.00 108 PHE A C 1
ATOM 803 O O . PHE A 1 108 ? 16.325 -9.048 -10.446 1.00 90.00 108 PHE A O 1
ATOM 810 N N . GLN A 1 109 ? 16.227 -10.068 -12.441 1.00 88.62 109 GLN A N 1
ATOM 811 C CA . GLN A 1 109 ? 16.896 -8.994 -13.169 1.00 88.62 109 GLN A CA 1
ATOM 812 C C . GLN A 1 109 ? 15.876 -8.231 -14.030 1.00 88.62 109 GLN A C 1
ATOM 814 O O . GLN A 1 109 ? 15.323 -8.823 -14.958 1.00 88.62 109 GLN A O 1
ATOM 819 N N . PRO A 1 110 ? 15.632 -6.936 -13.761 1.00 90.62 110 PRO A N 1
ATOM 820 C CA . PRO A 1 110 ? 14.698 -6.123 -14.536 1.00 90.62 110 PRO A CA 1
ATOM 821 C C . PRO A 1 110 ? 15.102 -5.981 -16.013 1.00 90.62 110 PRO A C 1
ATOM 823 O O . PRO A 1 110 ? 16.222 -5.549 -16.314 1.00 90.62 110 PRO A O 1
ATOM 826 N N . SER A 1 111 ? 14.185 -6.290 -16.936 1.00 91.50 111 SER A N 1
ATOM 827 C CA . SER A 1 111 ? 14.353 -6.023 -18.374 1.00 91.50 111 SER A CA 1
ATOM 828 C C . SER A 1 111 ? 14.252 -4.521 -18.679 1.00 91.50 111 SER A C 1
ATOM 830 O O . SER A 1 111 ? 13.855 -3.719 -17.831 1.00 91.50 111 SER A O 1
ATOM 832 N N . ASN A 1 112 ? 14.622 -4.105 -19.893 1.00 91.44 112 ASN A N 1
ATOM 833 C CA . ASN A 1 112 ? 14.446 -2.706 -20.289 1.00 91.44 112 ASN A CA 1
ATOM 834 C C . ASN A 1 112 ? 12.963 -2.351 -20.465 1.00 91.44 112 ASN A C 1
ATOM 836 O O . ASN A 1 112 ? 12.578 -1.266 -20.032 1.00 91.44 112 ASN A O 1
ATOM 840 N N . GLU A 1 113 ? 12.136 -3.254 -21.013 1.00 90.44 113 GLU A N 1
ATOM 841 C CA . GLU A 1 113 ? 10.687 -3.026 -21.110 1.00 90.44 113 GLU A CA 1
ATOM 842 C C . GLU A 1 113 ? 10.071 -2.826 -19.719 1.00 90.44 113 GLU A C 1
ATOM 844 O O . GLU A 1 113 ? 9.397 -1.824 -19.476 1.00 90.44 113 GLU A O 1
ATOM 849 N N . TYR A 1 114 ? 10.412 -3.702 -18.768 1.00 93.6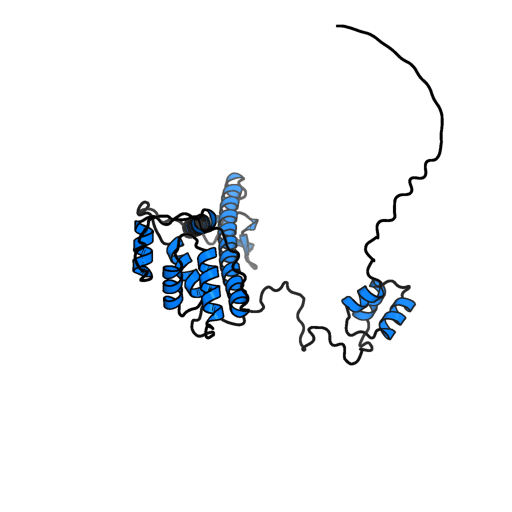9 114 TYR A N 1
ATOM 850 C CA . TYR A 1 114 ? 9.986 -3.594 -17.375 1.00 93.69 114 TYR A CA 1
ATOM 851 C C . TYR A 1 114 ? 10.347 -2.221 -16.784 1.00 93.69 114 TYR A C 1
ATOM 853 O O . TYR A 1 114 ? 9.527 -1.586 -16.125 1.00 93.69 114 TYR A O 1
ATOM 861 N N . LYS A 1 115 ? 11.574 -1.724 -17.012 1.00 92.88 115 LYS A N 1
ATOM 862 C CA . LYS A 1 115 ? 12.030 -0.447 -16.430 1.00 92.88 115 LYS A CA 1
ATOM 863 C C . LYS A 1 115 ? 11.236 0.731 -16.976 1.00 92.88 115 LYS A C 1
ATOM 865 O O . LYS A 1 115 ? 10.914 1.652 -16.225 1.00 92.88 115 LYS A O 1
ATOM 870 N N . GLU A 1 116 ? 10.945 0.729 -18.274 1.00 91.19 116 GLU A N 1
ATOM 871 C CA . GLU A 1 116 ? 10.159 1.784 -18.911 1.00 91.19 116 GLU A CA 1
ATOM 872 C C . GLU A 1 116 ? 8.718 1.800 -18.390 1.00 91.19 116 GLU A C 1
ATOM 874 O O . GLU A 1 116 ? 8.211 2.869 -18.027 1.00 91.19 116 GLU A O 1
ATOM 879 N N . GLU A 1 117 ? 8.097 0.625 -18.273 1.00 92.19 117 GLU A N 1
ATOM 880 C CA . GLU A 1 117 ? 6.751 0.468 -17.717 1.00 92.19 117 GLU A CA 1
ATOM 881 C C . GLU A 1 117 ? 6.702 0.823 -16.222 1.00 92.19 117 GLU A C 1
ATOM 883 O O . GLU A 1 117 ? 5.806 1.548 -15.787 1.00 92.19 117 GLU A O 1
ATOM 888 N N . ALA A 1 118 ? 7.709 0.428 -15.436 1.00 93.69 118 ALA A N 1
ATOM 889 C CA . ALA A 1 118 ? 7.811 0.754 -14.015 1.00 93.69 118 ALA A CA 1
ATOM 890 C C . ALA A 1 118 ? 7.918 2.270 -13.781 1.00 93.69 118 ALA A C 1
ATOM 892 O O . ALA A 1 118 ? 7.288 2.809 -12.867 1.00 93.69 118 ALA A O 1
ATOM 893 N N . VAL A 1 119 ? 8.677 2.988 -14.620 1.00 92.19 119 VAL A N 1
ATOM 894 C CA . VAL A 1 119 ? 8.739 4.460 -14.579 1.00 92.19 119 VAL A CA 1
ATOM 895 C C . VAL A 1 119 ? 7.373 5.065 -14.895 1.00 92.19 119 VAL A C 1
ATOM 897 O O . VAL A 1 119 ? 6.926 5.950 -14.165 1.00 92.19 119 VAL A O 1
ATOM 900 N N . ALA A 1 120 ? 6.696 4.588 -15.944 1.00 90.44 120 ALA A N 1
ATOM 901 C CA . ALA A 1 120 ? 5.366 5.075 -16.310 1.00 90.44 120 ALA A CA 1
ATOM 902 C C . ALA A 1 120 ? 4.342 4.843 -15.185 1.00 90.44 120 ALA A C 1
ATOM 904 O O . ALA A 1 120 ? 3.557 5.740 -14.870 1.00 90.44 120 ALA A O 1
ATOM 905 N N . GLN A 1 121 ? 4.403 3.683 -14.526 1.00 90.94 121 GLN A N 1
ATOM 906 C CA . GLN A 1 121 ? 3.536 3.355 -13.401 1.00 90.94 121 GLN A CA 1
ATOM 907 C C . GLN A 1 121 ? 3.814 4.246 -12.182 1.00 90.94 121 GLN A C 1
ATOM 909 O O . GLN A 1 121 ? 2.883 4.779 -11.580 1.00 90.94 121 GLN A O 1
ATOM 914 N N . LEU A 1 122 ? 5.081 4.473 -11.823 1.00 90.25 122 LEU A N 1
ATOM 915 C CA . LEU A 1 122 ? 5.441 5.378 -10.725 1.00 90.25 122 LEU A CA 1
ATOM 916 C C . LEU A 1 122 ? 5.040 6.834 -11.017 1.00 90.25 122 LEU A C 1
ATOM 918 O O . LEU A 1 122 ? 4.601 7.538 -10.111 1.00 90.25 122 LEU A O 1
ATOM 922 N N . GLU A 1 123 ? 5.143 7.294 -12.266 1.00 86.56 123 GLU A N 1
ATOM 923 C CA . GLU A 1 123 ? 4.647 8.616 -12.677 1.00 86.56 123 GLU A CA 1
ATOM 924 C C . GLU A 1 123 ? 3.123 8.738 -12.540 1.00 86.56 123 GLU A C 1
ATOM 926 O O . GLU A 1 123 ? 2.622 9.797 -12.147 1.00 86.56 123 GLU A O 1
ATOM 931 N N . ALA A 1 124 ? 2.386 7.666 -12.846 1.00 85.25 124 ALA A N 1
ATOM 932 C CA . ALA A 1 124 ? 0.937 7.621 -12.687 1.00 85.25 124 ALA A CA 1
ATOM 933 C C . ALA A 1 124 ? 0.525 7.650 -11.204 1.00 85.25 124 ALA A C 1
ATOM 935 O O . ALA A 1 124 ? -0.399 8.383 -10.844 1.00 85.25 124 ALA A O 1
ATOM 936 N N . LEU A 1 125 ? 1.238 6.908 -10.349 1.00 84.62 125 LEU A N 1
ATOM 937 C CA . LEU A 1 125 ? 0.991 6.843 -8.903 1.00 84.62 125 LEU A CA 1
ATOM 938 C C . LEU A 1 125 ? 1.424 8.114 -8.158 1.00 84.62 125 LEU A C 1
ATOM 940 O O . LEU A 1 125 ? 0.775 8.511 -7.190 1.00 84.62 125 LEU A O 1
ATOM 944 N N . PHE A 1 126 ? 2.479 8.790 -8.624 1.00 83.69 126 PHE A N 1
ATOM 945 C CA . PHE A 1 126 ? 3.029 9.988 -7.983 1.00 83.69 126 PHE A CA 1
ATOM 946 C C . PHE A 1 126 ? 3.126 11.186 -8.949 1.00 83.69 126 PHE A C 1
ATOM 948 O O . PHE A 1 126 ? 4.230 11.632 -9.276 1.00 83.69 126 PHE A O 1
ATOM 955 N N . PRO A 1 127 ? 1.995 11.810 -9.349 1.00 78.50 127 PRO A N 1
ATOM 956 C CA . PRO A 1 127 ? 1.982 12.903 -10.333 1.00 78.50 127 PRO A CA 1
ATOM 957 C C . PRO A 1 127 ? 2.761 14.167 -9.930 1.00 78.50 127 PRO A C 1
ATOM 959 O O . PRO A 1 127 ? 2.961 15.067 -10.747 1.00 78.50 127 PRO A O 1
ATOM 962 N N . SER A 1 128 ? 3.144 14.294 -8.657 1.00 74.69 128 SER A N 1
ATOM 963 C CA . SER A 1 128 ? 3.938 15.410 -8.129 1.00 74.69 128 SER A CA 1
ATOM 964 C C . SER A 1 128 ? 5.439 15.285 -8.446 1.00 74.69 128 SER A C 1
ATOM 966 O O . SER A 1 128 ? 6.164 16.293 -8.391 1.00 74.69 128 SER A O 1
ATOM 968 N N . LEU A 1 129 ? 5.891 14.078 -8.805 1.00 78.81 129 LEU A N 1
ATOM 969 C CA . LEU A 1 129 ? 7.258 13.749 -9.197 1.00 78.81 129 LEU A CA 1
ATOM 970 C C . LEU A 1 129 ? 7.422 13.868 -10.723 1.00 78.81 129 LEU A C 1
ATOM 972 O O . LEU A 1 129 ? 6.504 13.599 -11.489 1.00 78.81 129 LEU A O 1
ATOM 976 N N . ASN A 1 130 ? 8.598 14.293 -11.195 1.00 80.50 130 ASN A N 1
ATOM 977 C CA . ASN A 1 130 ? 8.928 14.247 -12.627 1.00 80.50 130 ASN A CA 1
ATOM 978 C C . ASN A 1 130 ? 9.507 12.895 -13.022 1.00 80.50 130 ASN A C 1
ATOM 980 O O . ASN A 1 130 ? 10.242 12.289 -12.244 1.00 80.50 130 ASN A O 1
ATOM 984 N N . LYS A 1 131 ? 9.350 12.567 -14.308 1.00 85.12 131 LYS A N 1
ATOM 985 C CA . LYS A 1 131 ? 10.022 11.458 -14.990 1.00 85.12 131 LYS A CA 1
ATOM 986 C C . LYS A 1 131 ? 11.484 11.282 -14.600 1.00 85.12 131 LYS A C 1
ATOM 988 O O . LYS A 1 131 ? 11.878 10.217 -14.144 1.00 85.12 131 LYS A O 1
ATOM 993 N N . SER A 1 132 ? 12.289 12.341 -14.712 1.00 86.12 132 SER A N 1
ATOM 994 C CA . SER A 1 132 ? 13.718 12.242 -14.398 1.00 86.12 132 SER A CA 1
ATOM 995 C C . SER A 1 132 ? 13.958 11.845 -12.943 1.00 86.12 132 SER A C 1
ATOM 997 O O . SER A 1 132 ? 14.825 11.023 -12.684 1.00 86.12 132 SER A O 1
ATOM 999 N N . CYS A 1 133 ? 13.195 12.379 -11.984 1.00 85.94 133 CYS A N 1
ATOM 1000 C CA . CYS A 1 133 ? 13.379 11.987 -10.590 1.00 85.94 133 CYS A CA 1
ATOM 1001 C C . CYS A 1 133 ? 12.863 10.576 -10.317 1.00 85.94 133 CYS A C 1
ATOM 1003 O O . CYS A 1 133 ? 13.534 9.837 -9.614 1.00 85.94 133 CYS A O 1
ATOM 1005 N N . VAL A 1 134 ? 11.746 10.167 -10.924 1.00 88.69 134 VAL A N 1
ATOM 1006 C CA . VAL A 1 134 ? 11.266 8.777 -10.856 1.00 88.69 134 VAL A CA 1
ATOM 1007 C C . VAL A 1 134 ? 12.336 7.807 -11.374 1.00 88.69 134 VAL A C 1
ATOM 1009 O O . VAL A 1 134 ? 12.648 6.830 -10.701 1.00 88.69 134 VAL A O 1
ATOM 1012 N N . GLN A 1 135 ? 12.986 8.123 -12.498 1.00 90.75 135 GLN A N 1
ATOM 1013 C CA . GLN A 1 135 ? 14.114 7.346 -13.028 1.00 90.75 135 GLN A CA 1
ATOM 1014 C C . GLN A 1 135 ? 15.304 7.293 -12.051 1.00 90.75 135 GLN A C 1
ATOM 1016 O O . GLN A 1 135 ? 15.894 6.231 -11.843 1.00 90.75 135 GLN A O 1
ATOM 1021 N N . PHE A 1 136 ? 15.645 8.412 -11.400 1.00 90.44 136 PHE A N 1
ATOM 1022 C CA . PHE A 1 136 ? 16.682 8.435 -10.360 1.00 90.44 136 PHE A CA 1
ATOM 1023 C C . PHE A 1 136 ? 16.308 7.571 -9.149 1.00 90.44 136 PHE A C 1
ATOM 1025 O O . PHE A 1 136 ? 17.129 6.781 -8.688 1.00 90.44 136 PHE A O 1
ATOM 1032 N N . VAL A 1 137 ? 15.070 7.656 -8.660 1.00 91.81 137 VAL A N 1
ATOM 1033 C CA . VAL A 1 137 ? 14.591 6.823 -7.548 1.00 91.81 137 VAL A CA 1
ATOM 1034 C C . VAL A 1 137 ? 14.643 5.340 -7.918 1.00 91.81 137 VAL A C 1
ATOM 1036 O O . VAL A 1 137 ? 15.093 4.529 -7.105 1.00 91.81 137 VAL A O 1
ATOM 1039 N N . LEU A 1 138 ? 14.241 4.989 -9.143 1.00 93.06 138 LEU A N 1
ATOM 1040 C CA . LEU A 1 138 ? 14.254 3.616 -9.640 1.00 93.06 138 LEU A CA 1
ATOM 1041 C C . LEU A 1 138 ? 15.687 3.068 -9.729 1.00 93.06 138 LEU A C 1
ATOM 1043 O O . LEU A 1 138 ? 15.973 2.019 -9.157 1.00 93.06 138 LEU A O 1
ATOM 1047 N N . SER A 1 139 ? 16.625 3.816 -10.321 1.00 91.75 139 SER A N 1
ATOM 1048 C CA . SER A 1 139 ? 18.046 3.419 -10.370 1.00 91.75 139 SER A CA 1
ATOM 1049 C C . SER A 1 139 ? 18.679 3.255 -8.978 1.00 91.75 139 SER A C 1
ATOM 1051 O O . SER A 1 139 ? 19.448 2.325 -8.746 1.00 91.75 139 SER A O 1
ATOM 1053 N N . LYS A 1 140 ? 18.310 4.096 -8.002 1.00 90.56 140 LYS A N 1
ATOM 1054 C CA . LYS A 1 140 ? 18.735 3.961 -6.593 1.00 90.56 140 LYS A CA 1
ATOM 1055 C C . LYS A 1 140 ? 18.045 2.819 -5.845 1.00 90.56 140 LYS A C 1
ATOM 1057 O O . LYS A 1 140 ? 18.412 2.516 -4.710 1.00 90.56 140 LYS A O 1
ATOM 1062 N N . SER A 1 141 ? 17.026 2.216 -6.439 1.00 91.88 141 SER A N 1
ATOM 1063 C CA . SER A 1 141 ? 16.234 1.126 -5.865 1.00 91.88 141 SER A CA 1
ATOM 1064 C C . SER A 1 141 ? 16.469 -0.180 -6.610 1.00 91.88 141 SER A C 1
ATOM 1066 O O . SER A 1 141 ? 15.576 -1.014 -6.684 1.00 91.88 141 SER A O 1
ATOM 1068 N N . HIS A 1 142 ? 17.681 -0.341 -7.155 1.00 90.81 142 HIS A N 1
ATOM 1069 C CA . HIS A 1 142 ? 18.097 -1.515 -7.923 1.00 90.81 142 HIS A CA 1
ATOM 1070 C C . HIS A 1 142 ? 17.187 -1.806 -9.115 1.00 90.81 142 HIS A C 1
ATOM 1072 O O . HIS A 1 142 ? 17.068 -2.948 -9.529 1.00 90.81 142 HIS A O 1
ATOM 1078 N N . GLU A 1 143 ? 16.528 -0.780 -9.651 1.00 92.31 143 GLU A N 1
ATOM 1079 C CA . GLU A 1 143 ? 15.619 -0.899 -10.787 1.00 92.31 143 GLU A CA 1
ATOM 1080 C C . GLU A 1 143 ? 14.354 -1.728 -10.503 1.00 92.31 143 GLU A C 1
ATOM 1082 O O . GLU A 1 143 ? 13.678 -2.122 -11.440 1.00 92.31 143 GLU A O 1
ATOM 1087 N N . HIS A 1 144 ? 13.991 -1.935 -9.232 1.00 94.12 144 HIS A N 1
ATOM 1088 C CA . HIS A 1 144 ? 12.775 -2.649 -8.824 1.00 94.12 144 HIS A CA 1
ATOM 1089 C C . HIS A 1 144 ? 11.655 -1.679 -8.428 1.00 94.12 144 HIS A C 1
ATOM 1091 O O . HIS A 1 144 ? 11.890 -0.672 -7.745 1.00 94.12 144 HIS A O 1
ATOM 1097 N N . PHE A 1 145 ? 10.425 -1.982 -8.842 1.00 95.00 145 PHE A N 1
ATOM 1098 C CA . PHE A 1 145 ? 9.282 -1.087 -8.705 1.00 95.00 145 PHE A CA 1
ATOM 1099 C C . PHE A 1 145 ? 8.818 -1.016 -7.252 1.00 95.00 145 PHE A C 1
ATOM 1101 O O . PHE A 1 145 ? 8.648 0.078 -6.714 1.00 95.00 145 PHE A O 1
ATOM 1108 N N . ALA A 1 146 ? 8.682 -2.158 -6.583 1.00 93.81 146 ALA A N 1
ATOM 1109 C CA . ALA A 1 146 ? 8.200 -2.266 -5.216 1.00 93.81 146 ALA A CA 1
ATOM 1110 C C . ALA A 1 146 ? 9.145 -1.586 -4.225 1.00 93.81 146 ALA A C 1
ATOM 1112 O O . ALA A 1 146 ? 8.690 -0.873 -3.329 1.00 93.81 146 ALA A O 1
ATOM 1113 N N . ILE A 1 147 ? 10.459 -1.726 -4.425 1.00 93.94 147 ILE A N 1
ATOM 1114 C CA . ILE A 1 147 ? 11.479 -1.056 -3.609 1.00 93.94 147 ILE A CA 1
ATOM 1115 C C . ILE A 1 147 ? 11.426 0.463 -3.824 1.00 93.94 147 ILE A C 1
ATOM 1117 O O . ILE A 1 147 ? 11.471 1.230 -2.859 1.00 93.94 147 ILE A O 1
ATOM 1121 N N . ALA A 1 148 ? 11.319 0.912 -5.079 1.00 93.94 148 ALA A N 1
ATOM 1122 C CA . ALA A 1 148 ? 11.195 2.332 -5.400 1.00 93.94 148 ALA A CA 1
ATOM 1123 C C . ALA A 1 148 ? 9.917 2.932 -4.794 1.00 93.94 148 ALA A C 1
ATOM 1125 O O . ALA A 1 148 ? 9.975 3.965 -4.124 1.00 93.94 148 ALA A O 1
ATOM 1126 N N . HIS A 1 149 ? 8.782 2.256 -4.972 1.00 93.44 149 HIS A N 1
ATOM 1127 C CA . HIS A 1 149 ? 7.492 2.640 -4.415 1.00 93.44 149 HIS A CA 1
ATOM 1128 C C . HIS A 1 149 ? 7.545 2.727 -2.885 1.00 93.44 149 HIS A C 1
ATOM 1130 O O . HIS A 1 149 ? 7.164 3.749 -2.319 1.00 93.44 149 HIS A O 1
ATOM 1136 N N . ASP A 1 150 ? 8.072 1.705 -2.206 1.00 91.56 150 ASP A N 1
ATOM 1137 C CA . ASP A 1 150 ? 8.196 1.672 -0.745 1.00 91.56 150 ASP A CA 1
ATOM 1138 C C . ASP A 1 150 ? 9.036 2.840 -0.206 1.00 91.56 150 ASP A C 1
ATOM 1140 O O . ASP A 1 150 ? 8.640 3.493 0.760 1.00 91.56 150 ASP A O 1
ATOM 1144 N N . LYS A 1 151 ? 10.149 3.185 -0.869 1.00 90.94 151 LYS A N 1
ATOM 1145 C CA . LYS A 1 151 ? 10.960 4.353 -0.488 1.00 90.94 151 LYS A CA 1
ATOM 1146 C C . LYS A 1 151 ? 10.210 5.672 -0.657 1.00 90.94 151 LYS A C 1
ATOM 1148 O O . LYS A 1 151 ? 10.318 6.537 0.214 1.00 90.94 151 LYS A O 1
ATOM 1153 N N . ILE A 1 152 ? 9.462 5.838 -1.750 1.00 89.31 152 ILE A N 1
ATOM 1154 C CA . ILE A 1 152 ? 8.648 7.041 -1.980 1.00 89.31 152 ILE A CA 1
ATOM 1155 C C . ILE A 1 152 ? 7.563 7.140 -0.909 1.00 89.31 152 ILE A C 1
ATOM 1157 O O . ILE A 1 152 ? 7.440 8.179 -0.264 1.00 89.31 152 ILE A O 1
ATOM 1161 N N . VAL A 1 153 ? 6.829 6.054 -0.665 1.00 88.44 153 VAL A N 1
ATOM 1162 C CA . VAL A 1 153 ? 5.791 5.984 0.370 1.00 88.44 153 VAL A CA 1
ATOM 1163 C C . VAL A 1 153 ? 6.364 6.333 1.739 1.00 88.44 153 VAL A C 1
ATOM 1165 O O . VAL A 1 153 ? 5.870 7.251 2.386 1.00 88.44 153 VAL A O 1
ATOM 1168 N N . ARG A 1 154 ? 7.459 5.684 2.155 1.00 87.25 154 ARG A N 1
ATOM 1169 C CA . ARG A 1 154 ? 8.119 5.964 3.439 1.00 87.25 154 ARG A CA 1
ATOM 1170 C C . ARG A 1 154 ? 8.552 7.417 3.562 1.00 87.25 154 ARG A C 1
ATOM 1172 O O . ARG A 1 154 ? 8.447 7.981 4.647 1.00 87.25 154 ARG A O 1
ATOM 1179 N N . PHE A 1 155 ? 9.031 8.029 2.481 1.00 86.12 155 PHE A N 1
ATOM 1180 C CA . PHE A 1 155 ? 9.334 9.454 2.483 1.00 86.12 155 PHE A CA 1
ATOM 1181 C C . PHE A 1 155 ? 8.063 10.281 2.712 1.00 86.12 155 PHE A C 1
ATOM 1183 O O . PHE A 1 155 ? 8.012 11.080 3.643 1.00 86.12 155 PHE A O 1
ATOM 1190 N N . LEU A 1 156 ? 7.013 10.060 1.919 1.00 83.38 156 LEU A N 1
ATOM 1191 C CA . LEU A 1 156 ? 5.761 10.820 2.009 1.00 83.38 156 LEU A CA 1
ATOM 1192 C C . LEU A 1 156 ? 5.072 10.675 3.376 1.00 83.38 156 LEU A C 1
ATOM 1194 O O . LEU A 1 156 ? 4.496 11.646 3.876 1.00 83.38 156 LEU A O 1
ATOM 1198 N N . SER A 1 157 ? 5.189 9.504 4.005 1.00 79.94 157 SER A N 1
ATOM 1199 C CA . SER A 1 157 ? 4.694 9.237 5.358 1.00 79.94 157 SER A CA 1
ATOM 1200 C C . SER A 1 157 ? 5.527 9.923 6.450 1.00 79.94 157 SER A C 1
ATOM 1202 O O . SER A 1 157 ? 4.958 10.351 7.452 1.00 79.94 157 SER A O 1
ATOM 1204 N N . LYS A 1 158 ? 6.850 10.078 6.264 1.00 73.62 158 LYS A N 1
ATOM 1205 C CA . LYS A 1 158 ? 7.783 10.643 7.266 1.00 73.62 158 LYS A CA 1
ATOM 1206 C C . LYS A 1 158 ? 7.943 12.153 7.240 1.00 73.62 158 LYS A C 1
ATOM 1208 O O . LYS A 1 158 ? 8.404 12.713 8.227 1.00 73.62 158 LYS A O 1
ATOM 1213 N N . VAL A 1 159 ? 7.649 12.808 6.123 1.00 60.41 159 VAL A N 1
ATOM 1214 C CA . VAL A 1 159 ? 7.868 14.250 5.972 1.00 60.41 159 VAL A CA 1
ATOM 1215 C C . VAL A 1 159 ? 7.046 14.999 7.018 1.00 60.41 159 VAL A C 1
ATOM 1217 O O . VAL A 1 159 ? 5.856 15.228 6.840 1.00 60.41 159 VAL A O 1
ATOM 1220 N N . GLU A 1 160 ? 7.632 15.376 8.141 1.00 53.00 160 GLU A N 1
ATOM 1221 C CA . GLU A 1 160 ? 6.964 16.197 9.138 1.00 53.00 160 GLU A CA 1
ATOM 1222 C C . GLU A 1 160 ? 6.887 17.648 8.658 1.00 53.00 160 GLU A C 1
ATOM 1224 O O . GLU A 1 160 ? 7.859 18.233 8.186 1.00 53.00 160 GLU A O 1
ATOM 1229 N N . THR A 1 161 ? 5.738 18.293 8.853 1.00 41.47 161 THR A N 1
ATOM 1230 C CA . THR A 1 161 ? 5.776 19.715 9.199 1.00 41.47 161 THR A CA 1
ATOM 1231 C C . THR A 1 161 ? 6.288 19.765 10.634 1.00 41.47 161 THR A C 1
ATOM 1233 O O . THR A 1 161 ? 5.662 19.133 11.483 1.00 41.47 161 THR A O 1
ATOM 1236 N N . LYS A 1 162 ? 7.388 20.481 10.898 1.00 41.31 162 LYS A N 1
ATOM 1237 C CA . LYS A 1 162 ? 8.046 20.730 12.206 1.00 41.31 162 LYS A CA 1
ATOM 1238 C C . LYS A 1 162 ? 7.143 21.324 13.322 1.00 41.31 162 LYS A C 1
ATOM 1240 O O . LYS A 1 162 ? 7.605 22.096 14.152 1.00 41.31 162 LYS A O 1
ATOM 1245 N N . ALA A 1 163 ? 5.851 21.026 13.343 1.00 39.19 163 ALA A N 1
ATOM 1246 C CA . ALA A 1 163 ? 4.836 21.721 14.120 1.00 39.19 163 ALA A CA 1
ATOM 1247 C C . ALA A 1 163 ? 4.102 20.842 15.142 1.00 39.19 163 ALA A C 1
ATOM 1249 O O . ALA A 1 163 ? 3.057 21.270 15.607 1.00 39.19 163 ALA A O 1
ATOM 1250 N N . VAL A 1 164 ? 4.612 19.659 15.514 1.00 42.47 164 VAL A N 1
ATOM 1251 C CA . VAL A 1 164 ? 4.199 18.996 16.768 1.00 42.47 164 VAL A CA 1
ATOM 1252 C C . VAL A 1 164 ? 5.361 18.167 17.329 1.00 42.47 164 VAL A C 1
ATOM 1254 O O . VAL A 1 164 ? 5.397 16.950 17.207 1.00 42.47 164 VAL A O 1
ATOM 1257 N N . ALA A 1 165 ? 6.339 18.838 17.934 1.00 46.22 165 ALA A N 1
ATOM 1258 C CA . ALA A 1 165 ? 7.163 18.206 18.955 1.00 46.22 165 ALA A CA 1
ATOM 1259 C C . ALA A 1 165 ? 6.491 18.489 20.306 1.00 46.22 165 ALA A C 1
ATOM 1261 O O . ALA A 1 165 ? 6.401 19.659 20.671 1.00 46.22 165 ALA A O 1
ATOM 1262 N N . ALA A 1 166 ? 6.008 17.433 20.976 1.00 40.31 166 ALA A N 1
ATOM 1263 C CA . ALA A 1 166 ? 5.686 17.300 22.411 1.00 40.31 166 ALA A CA 1
ATOM 1264 C C . ALA A 1 166 ? 4.348 16.568 22.632 1.00 40.31 166 ALA A C 1
ATOM 1266 O O . ALA A 1 166 ? 3.276 17.162 22.588 1.00 40.31 166 ALA A O 1
ATOM 1267 N N . GLY A 1 167 ? 4.443 15.267 22.898 1.00 47.28 167 GLY A N 1
ATOM 1268 C CA . GLY A 1 167 ? 3.342 14.392 23.293 1.00 47.28 167 GLY A CA 1
ATOM 1269 C C . GLY A 1 167 ? 3.601 12.994 22.750 1.00 47.28 167 GLY A C 1
ATOM 1270 O O . GLY A 1 167 ? 3.679 12.828 21.536 1.00 47.28 167 GLY A O 1
ATOM 1271 N N . ALA A 1 168 ? 3.796 12.005 23.623 1.00 50.38 168 ALA A N 1
ATOM 1272 C CA . ALA A 1 168 ? 3.853 10.606 23.214 1.00 50.38 168 ALA A CA 1
ATOM 1273 C C . ALA A 1 168 ? 2.469 10.225 22.661 1.00 50.38 168 ALA A C 1
ATOM 1275 O O . ALA A 1 168 ? 1.555 9.936 23.426 1.00 50.38 168 ALA A O 1
ATOM 1276 N N . MET A 1 169 ? 2.277 10.349 21.345 1.00 57.94 169 MET A N 1
ATOM 1277 C CA . MET A 1 169 ? 1.086 9.818 20.682 1.00 57.94 169 MET A CA 1
ATOM 1278 C C . MET A 1 169 ? 1.141 8.292 20.767 1.00 57.94 169 MET A C 1
ATOM 1280 O O . MET A 1 169 ? 2.222 7.717 20.625 1.00 57.94 169 MET A O 1
ATOM 1284 N N . ASN A 1 170 ? -0.009 7.653 20.990 1.00 69.31 170 ASN A N 1
ATOM 1285 C CA . ASN A 1 170 ? -0.115 6.199 20.906 1.00 69.31 170 ASN A CA 1
ATOM 1286 C C . ASN A 1 170 ? 0.293 5.730 19.499 1.00 69.31 170 ASN A C 1
ATOM 1288 O O . ASN A 1 170 ? 0.110 6.467 18.523 1.00 69.31 170 ASN A O 1
ATOM 1292 N N . ASP A 1 171 ? 0.843 4.519 19.404 1.00 72.81 171 ASP A N 1
ATOM 1293 C CA . ASP A 1 171 ? 1.355 3.956 18.148 1.00 72.81 171 ASP A CA 1
ATOM 1294 C C . ASP A 1 171 ? 0.272 3.943 17.051 1.00 72.81 171 ASP A C 1
ATOM 1296 O O . ASP A 1 171 ? 0.495 4.470 15.957 1.00 72.81 171 ASP A O 1
ATOM 1300 N N . ASP A 1 172 ? -0.949 3.531 17.414 1.00 73.81 172 ASP A N 1
ATOM 1301 C CA . ASP A 1 172 ? -2.140 3.536 16.553 1.00 73.81 172 ASP A CA 1
ATOM 1302 C C . ASP A 1 172 ? -2.471 4.932 15.992 1.00 73.81 172 ASP A C 1
ATOM 1304 O O . ASP A 1 172 ? -2.733 5.101 14.799 1.00 73.81 172 ASP A O 1
ATOM 1308 N N . ASP A 1 173 ? -2.435 5.977 16.830 1.00 80.31 173 ASP A N 1
ATOM 1309 C CA . ASP A 1 173 ? -2.763 7.345 16.406 1.00 80.31 173 ASP A CA 1
ATOM 1310 C C . ASP A 1 173 ? -1.705 7.890 15.426 1.00 80.31 173 ASP A C 1
ATOM 1312 O O . ASP A 1 173 ? -2.021 8.637 14.488 1.00 80.31 173 ASP A O 1
ATOM 1316 N N . ASN A 1 174 ? -0.438 7.513 15.623 1.00 83.94 174 ASN A N 1
ATOM 1317 C CA . ASN A 1 174 ? 0.641 7.832 14.698 1.00 83.94 174 ASN A CA 1
ATOM 1318 C C . ASN A 1 174 ? 0.473 7.085 13.364 1.00 83.94 174 ASN A C 1
ATOM 1320 O O . ASN A 1 174 ? 0.601 7.710 12.307 1.00 83.94 174 ASN A O 1
ATOM 1324 N N . GLU A 1 175 ? 0.137 5.796 13.385 1.00 84.31 175 GLU A N 1
ATOM 1325 C CA . GLU A 1 175 ? -0.067 5.001 12.172 1.00 84.31 175 GLU A CA 1
ATOM 1326 C C . GLU A 1 175 ? -1.251 5.519 11.338 1.00 84.31 175 GLU A C 1
ATOM 1328 O O . GLU A 1 175 ? -1.101 5.806 10.144 1.00 84.31 175 GLU A O 1
ATOM 1333 N N . VAL A 1 176 ? -2.390 5.791 11.985 1.00 87.06 176 VAL A N 1
ATOM 1334 C CA . VAL A 1 176 ? -3.568 6.419 11.362 1.00 87.06 176 VAL A CA 1
ATOM 1335 C C . VAL A 1 176 ? -3.198 7.754 10.709 1.00 87.06 176 VAL A C 1
ATOM 1337 O O . VAL A 1 176 ? -3.618 8.053 9.583 1.00 87.06 176 VAL A O 1
ATOM 1340 N N . ARG A 1 177 ? -2.398 8.583 11.394 1.00 85.94 177 ARG A N 1
ATOM 1341 C CA . ARG A 1 177 ? -1.935 9.878 10.871 1.00 85.94 177 ARG A CA 1
ATOM 1342 C C . ARG A 1 177 ? -1.051 9.703 9.636 1.00 85.94 177 ARG A C 1
ATOM 1344 O O . ARG A 1 177 ? -1.223 10.445 8.663 1.00 85.94 177 ARG A O 1
ATOM 1351 N N . GLN A 1 178 ? -0.121 8.751 9.662 1.00 85.25 178 GLN A N 1
ATOM 1352 C CA . GLN A 1 178 ? 0.771 8.460 8.538 1.00 85.25 178 GLN A CA 1
ATOM 1353 C C . GLN A 1 178 ? -0.006 7.962 7.316 1.00 85.25 178 GLN A C 1
ATOM 1355 O O . GLN A 1 178 ? 0.198 8.483 6.214 1.00 85.25 178 GLN A O 1
ATOM 1360 N N . PHE A 1 179 ? -0.937 7.026 7.509 1.00 86.81 179 PHE A N 1
ATOM 1361 C CA . PHE A 1 179 ? -1.750 6.474 6.428 1.00 86.81 179 PHE A CA 1
ATOM 1362 C C . PHE A 1 179 ? -2.671 7.531 5.805 1.00 86.81 179 PHE A C 1
ATOM 1364 O O . PHE A 1 179 ? -2.655 7.731 4.588 1.00 86.81 179 PHE A O 1
ATOM 1371 N N . LYS A 1 180 ? -3.397 8.311 6.624 1.00 85.50 180 LYS A N 1
ATOM 1372 C CA . LYS A 1 180 ? -4.241 9.421 6.134 1.00 85.50 180 LYS A CA 1
ATOM 1373 C C . LYS A 1 180 ? -3.441 10.432 5.315 1.00 85.50 180 LYS A C 1
ATOM 1375 O O . LYS A 1 180 ? -3.934 10.944 4.309 1.00 85.50 180 LYS A O 1
ATOM 1380 N N . LYS A 1 181 ? -2.204 10.728 5.723 1.00 81.75 181 LYS A N 1
ATOM 1381 C CA . LYS A 1 181 ? -1.323 11.646 4.997 1.00 81.75 181 LYS A CA 1
ATOM 1382 C C . LYS A 1 181 ? -0.867 11.074 3.660 1.00 81.75 181 LYS A C 1
ATOM 1384 O O . LYS A 1 181 ? -0.912 11.791 2.659 1.00 81.75 181 LYS A O 1
ATOM 1389 N N . LEU A 1 182 ? -0.437 9.814 3.645 1.00 84.50 182 LEU A N 1
ATOM 1390 C CA . LEU A 1 182 ? -0.057 9.124 2.420 1.00 84.50 182 LEU A CA 1
ATOM 1391 C C . LEU A 1 182 ? -1.219 9.125 1.425 1.00 84.50 182 LEU A C 1
ATOM 1393 O O . LEU A 1 182 ? -1.060 9.606 0.304 1.00 84.50 182 LEU A O 1
ATOM 1397 N N . LYS A 1 183 ? -2.395 8.673 1.872 1.00 84.50 183 LYS A N 1
ATOM 1398 C CA . LYS A 1 183 ? -3.614 8.626 1.063 1.00 84.50 183 LYS A CA 1
ATOM 1399 C C . LYS A 1 183 ? -3.994 10.011 0.549 1.00 84.50 183 LYS A C 1
ATOM 1401 O O . LYS A 1 183 ? -4.217 10.182 -0.640 1.00 84.50 183 LYS A O 1
ATOM 1406 N N . ALA A 1 184 ? -3.918 11.049 1.386 1.00 80.12 184 ALA A N 1
ATOM 1407 C CA . ALA A 1 184 ? -4.131 12.424 0.937 1.00 80.12 184 ALA A CA 1
ATOM 1408 C C . ALA A 1 184 ? -3.108 12.882 -0.119 1.00 80.12 184 ALA A C 1
ATOM 1410 O O . ALA A 1 184 ? -3.482 13.603 -1.042 1.00 80.12 184 ALA A O 1
ATOM 1411 N N . CYS A 1 185 ? -1.833 12.497 -0.000 1.00 76.00 185 CYS A N 1
ATOM 1412 C CA . CYS A 1 185 ? -0.798 12.851 -0.971 1.00 76.00 185 CYS A CA 1
ATOM 1413 C C . CYS A 1 185 ? -1.040 12.182 -2.332 1.00 76.00 185 CYS A C 1
ATOM 1415 O O . CYS A 1 185 ? -0.938 12.861 -3.358 1.00 76.00 185 CYS A O 1
ATOM 1417 N N . ILE A 1 186 ? -1.431 10.905 -2.317 1.00 77.00 186 ILE A N 1
ATOM 1418 C CA . ILE A 1 186 ? -1.792 10.123 -3.505 1.00 77.00 186 ILE A CA 1
ATOM 1419 C C . ILE A 1 186 ? -3.094 10.669 -4.126 1.00 77.00 186 ILE A C 1
ATOM 1421 O O . ILE A 1 186 ? -3.085 11.130 -5.268 1.00 77.00 186 ILE A O 1
ATOM 1425 N N . ASP A 1 187 ? -4.185 10.737 -3.357 1.00 72.75 187 ASP A N 1
ATOM 1426 C CA . ASP A 1 187 ? -5.536 11.070 -3.839 1.00 72.75 187 ASP A CA 1
ATOM 1427 C C . ASP A 1 187 ? -5.668 12.526 -4.293 1.00 72.75 187 ASP A C 1
ATOM 1429 O O . ASP A 1 187 ? -6.146 12.824 -5.392 1.00 72.75 187 ASP A O 1
ATOM 1433 N N . LYS A 1 188 ? -5.232 13.480 -3.458 1.00 61.78 188 LYS A N 1
ATOM 1434 C CA . LYS A 1 188 ? -5.375 14.914 -3.765 1.00 61.78 188 LYS A CA 1
ATOM 1435 C C . LYS A 1 188 ? -4.277 15.414 -4.704 1.00 61.78 188 LYS A C 1
ATOM 1437 O O . LYS A 1 188 ? -4.247 16.610 -5.004 1.00 61.78 188 LYS A O 1
ATOM 1442 N N . ARG A 1 189 ? -3.359 14.537 -5.141 1.00 60.75 189 ARG A N 1
ATOM 1443 C CA . ARG A 1 189 ? -2.127 14.895 -5.865 1.00 60.75 189 ARG A CA 1
ATOM 1444 C C . ARG A 1 189 ? -1.442 16.091 -5.206 1.00 60.75 189 ARG A C 1
ATOM 1446 O O . ARG A 1 189 ? -1.023 17.023 -5.902 1.00 60.75 189 ARG A O 1
ATOM 1453 N N . VAL A 1 190 ? -1.429 16.130 -3.866 1.00 55.62 190 VAL A N 1
ATOM 1454 C CA . VAL A 1 190 ? -0.910 17.293 -3.139 1.00 55.62 190 VAL A CA 1
ATOM 1455 C C . VAL A 1 190 ? 0.531 17.471 -3.574 1.00 55.62 190 VAL A C 1
ATOM 1457 O O . VAL A 1 190 ? 1.370 16.592 -3.372 1.00 55.62 190 VAL A O 1
ATOM 1460 N N . SER A 1 191 ? 0.814 18.604 -4.215 1.00 62.47 191 SER A N 1
ATOM 1461 C CA . SER A 1 191 ? 2.184 18.943 -4.551 1.00 62.47 191 SER A CA 1
ATOM 14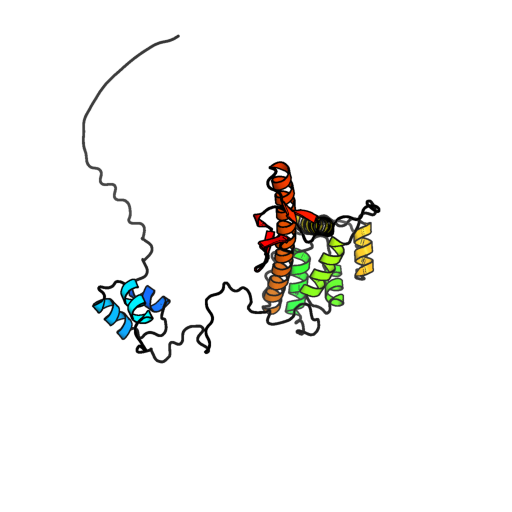62 C C . SER A 1 191 ? 2.944 19.078 -3.247 1.00 62.47 191 SER A C 1
ATOM 1464 O O . SER A 1 191 ? 2.596 19.912 -2.414 1.00 62.47 191 SER A O 1
ATOM 1466 N N . MET A 1 192 ? 4.014 18.300 -3.121 1.00 68.94 192 MET A N 1
ATOM 1467 C CA . MET A 1 192 ? 5.040 18.524 -2.114 1.00 68.94 192 MET A CA 1
ATOM 1468 C C . MET A 1 192 ? 5.416 20.005 -2.113 1.00 68.94 192 MET A C 1
ATOM 1470 O O . MET A 1 192 ? 5.587 20.608 -3.189 1.00 68.94 192 MET A O 1
ATOM 1474 N N . ASP A 1 193 ? 5.524 20.591 -0.924 1.00 73.12 193 ASP A N 1
ATOM 1475 C CA . ASP A 1 193 ? 5.977 21.966 -0.796 1.00 73.12 193 ASP A CA 1
ATOM 1476 C C . ASP A 1 193 ? 7.436 22.099 -1.277 1.00 73.12 193 ASP A C 1
ATOM 1478 O O . ASP A 1 193 ? 8.144 21.125 -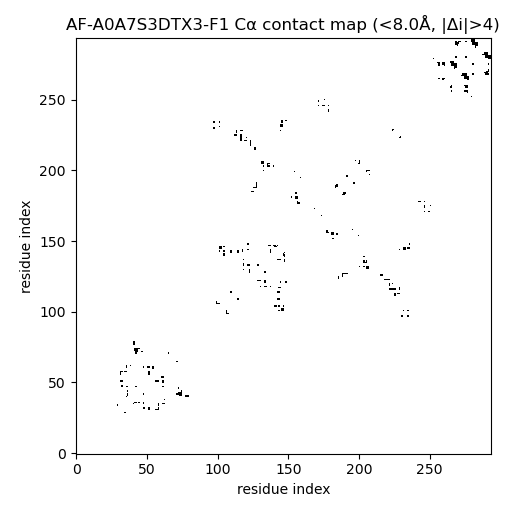1.565 1.00 73.12 193 ASP A O 1
ATOM 1482 N N . LYS A 1 194 ? 7.903 23.339 -1.428 1.00 76.88 194 LYS A N 1
ATOM 1483 C CA . LYS A 1 194 ? 9.239 23.615 -1.970 1.00 76.88 194 LYS A CA 1
ATOM 1484 C C . LYS A 1 194 ? 10.361 23.025 -1.106 1.00 76.88 194 LYS A C 1
ATOM 1486 O O . LYS A 1 194 ? 11.402 22.665 -1.654 1.00 76.88 194 LYS A O 1
ATOM 1491 N N . HIS A 1 195 ? 10.177 22.958 0.211 1.00 80.19 195 HIS A N 1
ATOM 1492 C CA . HIS A 1 195 ? 11.134 22.372 1.142 1.00 80.19 195 HIS A CA 1
ATOM 1493 C C . HIS A 1 195 ? 11.142 20.847 1.013 1.00 80.19 195 HIS A C 1
ATOM 1495 O O . HIS A 1 195 ? 12.194 20.277 0.741 1.00 80.19 195 HIS A O 1
ATOM 1501 N N . GLN A 1 196 ? 9.969 20.217 1.049 1.00 78.56 196 GLN A N 1
ATOM 1502 C CA . GLN A 1 196 ? 9.805 18.768 0.883 1.00 78.56 196 GLN A CA 1
ATOM 1503 C C . GLN A 1 196 ? 10.376 18.280 -0.448 1.00 78.56 196 GLN A C 1
ATOM 1505 O O . GLN A 1 196 ? 11.052 17.260 -0.515 1.00 78.56 196 GLN A O 1
ATOM 1510 N N . ARG A 1 197 ? 10.158 19.040 -1.527 1.00 78.25 197 ARG A N 1
ATOM 1511 C CA . ARG A 1 197 ? 10.719 18.734 -2.847 1.00 78.25 197 ARG A CA 1
ATOM 1512 C C . ARG A 1 197 ? 12.246 18.790 -2.853 1.00 78.25 197 ARG A C 1
ATOM 1514 O O . ARG A 1 197 ? 12.871 17.976 -3.523 1.00 78.25 197 ARG A O 1
ATOM 1521 N N . ARG A 1 198 ? 12.848 19.744 -2.134 1.00 81.62 198 ARG A N 1
ATOM 1522 C CA . ARG A 1 198 ? 14.311 19.850 -2.001 1.00 81.62 198 ARG A CA 1
ATOM 1523 C C . ARG A 1 198 ? 14.876 18.719 -1.153 1.00 81.62 198 ARG A C 1
ATOM 1525 O O . ARG A 1 198 ? 15.910 18.175 -1.512 1.00 81.62 198 ARG A O 1
ATOM 1532 N N . GLU A 1 199 ? 14.197 18.356 -0.073 1.00 84.19 199 GLU A N 1
ATOM 1533 C CA . GLU A 1 199 ? 14.588 17.239 0.784 1.00 84.19 199 GLU A CA 1
ATOM 1534 C C . GLU A 1 199 ? 14.495 15.904 0.037 1.00 84.19 199 GLU A C 1
ATOM 1536 O O . GLU A 1 199 ? 15.440 15.123 0.055 1.00 84.19 199 GLU A O 1
ATOM 1541 N N . PHE A 1 200 ? 13.422 15.693 -0.729 1.00 83.50 200 PHE A N 1
ATOM 1542 C CA . PHE A 1 200 ? 13.286 14.544 -1.624 1.00 83.50 200 PHE A CA 1
ATOM 1543 C C . PHE A 1 200 ? 14.401 14.513 -2.671 1.00 83.50 200 PHE A C 1
ATOM 1545 O O . PHE A 1 200 ? 15.060 13.496 -2.862 1.00 83.50 200 PHE A O 1
ATOM 1552 N N . GLN A 1 201 ? 14.670 15.648 -3.323 1.00 83.50 201 GLN A N 1
ATOM 1553 C CA . GLN A 1 201 ? 15.768 15.759 -4.285 1.00 83.50 201 GLN A CA 1
ATOM 1554 C C . GLN A 1 201 ? 17.127 15.459 -3.650 1.00 83.50 201 GLN A C 1
ATOM 1556 O O . GLN A 1 201 ? 17.930 14.771 -4.270 1.00 83.50 201 GLN A O 1
ATOM 1561 N N . ALA A 1 202 ? 17.373 15.920 -2.423 1.00 84.50 202 ALA A N 1
ATOM 1562 C CA . ALA A 1 202 ? 18.599 15.627 -1.690 1.00 84.50 202 ALA A CA 1
ATOM 1563 C C . ALA A 1 202 ? 18.700 14.142 -1.310 1.00 84.50 202 ALA A C 1
ATOM 1565 O O . ALA A 1 202 ? 19.758 13.545 -1.484 1.00 84.50 202 ALA A O 1
ATOM 1566 N N . MET A 1 203 ? 17.601 13.531 -0.856 1.00 84.56 203 MET A N 1
ATOM 1567 C CA . MET A 1 203 ? 17.563 12.121 -0.459 1.00 84.56 203 MET A CA 1
ATOM 1568 C C . MET A 1 203 ? 17.795 11.179 -1.645 1.00 84.56 203 MET A C 1
ATOM 1570 O O . MET A 1 203 ? 18.537 10.206 -1.528 1.00 84.56 203 MET A O 1
ATOM 1574 N N . PHE A 1 204 ? 17.179 11.469 -2.792 1.00 82.81 204 PHE A N 1
ATOM 1575 C CA . PHE A 1 204 ? 17.228 10.601 -3.972 1.00 82.81 204 PHE A CA 1
ATOM 1576 C C . PHE A 1 204 ? 18.248 11.046 -5.033 1.00 82.81 204 PHE A C 1
ATOM 1578 O O . PHE A 1 204 ? 18.439 10.355 -6.032 1.00 82.81 204 PHE A O 1
ATOM 1585 N N . GLY A 1 205 ? 18.933 12.175 -4.824 1.00 80.00 205 GLY A N 1
ATOM 1586 C CA . GLY A 1 205 ? 19.909 12.735 -5.767 1.00 80.00 205 GLY A CA 1
ATOM 1587 C C . GLY A 1 205 ? 19.285 13.274 -7.058 1.00 80.00 205 GLY A C 1
ATOM 1588 O O . GLY A 1 205 ? 19.953 13.335 -8.088 1.00 80.00 205 GLY A O 1
ATOM 1589 N N . CYS A 1 206 ? 18.001 13.637 -7.031 1.00 79.62 206 CYS A N 1
ATOM 1590 C CA . CYS A 1 206 ? 17.290 14.101 -8.216 1.00 79.62 206 CYS A CA 1
ATOM 1591 C C . CYS A 1 206 ? 17.700 15.531 -8.609 1.00 79.62 206 CYS A C 1
ATOM 1593 O O . CYS A 1 206 ? 17.835 16.397 -7.740 1.00 79.62 206 CYS A O 1
ATOM 1595 N N . PRO A 1 207 ? 17.802 15.840 -9.914 1.00 70.00 207 PRO A N 1
ATOM 1596 C CA . PRO A 1 207 ? 18.154 17.176 -10.372 1.00 70.00 207 PRO A CA 1
ATOM 1597 C C . PRO A 1 207 ? 17.088 18.216 -9.976 1.00 70.00 207 PRO A C 1
ATOM 1599 O O . PRO A 1 207 ? 15.885 17.915 -9.982 1.00 70.00 207 PRO A O 1
ATOM 1602 N N . PRO A 1 208 ? 17.502 19.462 -9.665 1.00 65.25 208 PRO A N 1
ATOM 1603 C CA . PRO A 1 208 ? 16.581 20.524 -9.296 1.00 65.25 208 PRO A CA 1
ATOM 1604 C C . PRO A 1 208 ? 15.656 20.870 -10.464 1.00 65.25 208 PRO A C 1
ATOM 1606 O O . PRO A 1 208 ? 16.068 21.048 -11.611 1.00 65.25 208 PRO A O 1
ATOM 1609 N N . GLN A 1 209 ? 14.374 20.994 -10.145 1.00 63.41 209 GLN A N 1
ATOM 1610 C CA . GLN A 1 209 ? 13.318 21.307 -11.102 1.00 63.41 209 GLN A CA 1
ATOM 1611 C C . GLN A 1 209 ? 13.401 22.774 -11.537 1.00 63.41 209 GLN A C 1
ATOM 1613 O O . GLN A 1 209 ? 13.189 23.678 -10.727 1.00 63.41 209 GLN A O 1
ATOM 1618 N N . LYS A 1 210 ? 13.658 23.020 -12.826 1.00 55.41 210 LYS A N 1
ATOM 1619 C CA . LYS A 1 210 ? 13.548 24.346 -13.453 1.00 55.41 210 LYS A CA 1
ATOM 1620 C C . LYS A 1 210 ? 12.072 24.586 -13.802 1.00 55.41 210 LYS A C 1
ATOM 1622 O O . LYS A 1 210 ? 11.621 24.252 -14.889 1.00 55.41 210 LYS A O 1
ATOM 1627 N N . SER A 1 211 ? 11.278 25.050 -12.841 1.00 55.81 211 SER A N 1
ATOM 1628 C CA . SER A 1 211 ? 9.839 25.288 -13.044 1.00 55.81 211 SER A CA 1
ATOM 1629 C C . SER A 1 211 ? 9.591 26.387 -14.078 1.00 55.81 211 SER A C 1
ATOM 1631 O O . SER A 1 211 ? 10.119 27.476 -13.886 1.00 55.81 211 SER A O 1
ATOM 1633 N N . PHE A 1 212 ? 8.663 26.167 -15.018 1.00 42.19 212 PHE A N 1
ATOM 1634 C CA . PHE A 1 212 ? 7.801 27.259 -15.505 1.00 42.19 212 PHE A CA 1
ATOM 1635 C C . PHE A 1 212 ? 6.316 26.891 -15.649 1.00 42.19 212 PHE A C 1
ATOM 1637 O O . PHE A 1 212 ? 5.487 27.769 -15.460 1.00 42.19 212 PHE A O 1
ATOM 1644 N N . PHE A 1 213 ? 5.930 25.626 -15.863 1.00 43.72 213 PHE A N 1
ATOM 1645 C CA . PHE A 1 213 ? 4.513 25.230 -15.843 1.00 43.72 213 PHE A CA 1
ATOM 1646 C C . PHE A 1 213 ? 4.349 23.792 -15.345 1.00 43.72 213 PHE A C 1
ATOM 1648 O O . PHE A 1 213 ? 4.701 22.840 -16.039 1.00 43.72 213 PHE A O 1
ATOM 1655 N N . CYS A 1 214 ? 3.780 23.624 -14.149 1.00 46.88 214 CYS A N 1
ATOM 1656 C CA . CYS A 1 214 ? 3.331 22.323 -13.658 1.00 46.88 214 CYS A CA 1
ATOM 1657 C C . CYS A 1 214 ? 2.014 21.992 -14.376 1.00 46.88 214 CYS A C 1
ATOM 1659 O O . CYS A 1 214 ? 0.927 22.297 -13.882 1.00 46.88 214 CYS A O 1
ATOM 1661 N N . ARG A 1 215 ? 2.083 21.471 -15.609 1.00 49.59 215 ARG A N 1
ATOM 1662 C CA . ARG A 1 215 ? 0.876 20.942 -16.257 1.00 49.59 215 ARG A CA 1
ATOM 1663 C C . ARG A 1 215 ? 0.402 19.778 -15.398 1.00 49.59 215 ARG A C 1
ATOM 1665 O O . ARG A 1 215 ? 1.171 18.845 -15.202 1.00 49.59 215 ARG A O 1
ATOM 1672 N N . LYS A 1 216 ? -0.838 19.834 -14.895 1.00 50.28 216 LYS A N 1
ATOM 1673 C CA . LYS A 1 216 ? -1.487 18.678 -14.263 1.00 50.28 216 LYS A CA 1
ATOM 1674 C C . LYS A 1 216 ? -1.372 17.510 -15.252 1.00 50.28 216 LYS A C 1
ATOM 1676 O O . LYS A 1 216 ? -1.960 17.616 -16.334 1.00 50.28 216 LYS A O 1
ATOM 1681 N N . PRO A 1 217 ? -0.603 16.448 -14.958 1.00 51.19 217 PRO A N 1
ATOM 1682 C CA . PRO A 1 217 ? -0.544 15.306 -15.850 1.00 51.19 217 PRO A CA 1
ATOM 1683 C C . PRO A 1 217 ? -1.954 14.721 -15.921 1.00 51.19 217 PRO A C 1
ATOM 1685 O O . PRO A 1 217 ? -2.565 14.429 -14.887 1.00 51.19 217 PRO A O 1
ATOM 1688 N N . ARG A 1 218 ? -2.506 14.602 -17.133 1.00 52.81 218 ARG A N 1
ATOM 1689 C CA . ARG A 1 218 ? -3.684 13.757 -17.337 1.00 52.81 218 ARG A CA 1
ATOM 1690 C C . ARG A 1 218 ? -3.241 12.323 -17.034 1.00 52.81 218 ARG A C 1
ATOM 1692 O O . ARG A 1 218 ? -2.165 11.960 -17.512 1.00 52.81 218 ARG A O 1
ATOM 1699 N N . PRO A 1 219 ? -3.992 11.556 -16.225 1.00 52.00 219 PRO A N 1
ATOM 1700 C CA . PRO A 1 219 ? -3.632 10.174 -15.954 1.00 52.00 219 PRO A CA 1
ATOM 1701 C C . PRO A 1 219 ? -3.567 9.452 -17.297 1.00 52.00 219 PRO A C 1
ATOM 1703 O O . PRO A 1 219 ? -4.544 9.422 -18.041 1.00 52.00 219 PRO A O 1
ATOM 1706 N N . LYS A 1 220 ? -2.378 8.973 -17.649 1.00 57.44 220 LYS A N 1
ATOM 1707 C CA . LYS A 1 220 ? -2.261 7.909 -18.631 1.00 57.44 220 LYS A CA 1
ATOM 1708 C C . LYS A 1 220 ? -2.381 6.647 -17.802 1.00 57.44 220 LYS A C 1
ATOM 1710 O O . LYS A 1 220 ? -1.573 6.459 -16.897 1.00 57.44 220 LYS A O 1
ATOM 1715 N N . GLU A 1 221 ? -3.409 5.853 -18.051 1.00 60.34 221 GLU A N 1
ATOM 1716 C CA . GLU A 1 221 ? -3.386 4.462 -17.617 1.00 60.34 221 GLU A CA 1
ATOM 1717 C C . GLU A 1 221 ? -2.130 3.863 -18.250 1.00 60.34 221 GLU A C 1
ATOM 1719 O O . GLU A 1 221 ? -2.000 3.832 -19.478 1.00 60.34 221 GLU A O 1
ATOM 1724 N N . ALA A 1 222 ? -1.132 3.551 -17.424 1.00 66.06 222 ALA A N 1
ATOM 1725 C CA . ALA A 1 222 ? 0.025 2.822 -17.899 1.00 66.06 222 ALA A CA 1
ATOM 1726 C C . ALA A 1 222 ? -0.495 1.420 -18.205 1.00 66.06 222 ALA A C 1
ATOM 1728 O O . ALA A 1 222 ? -0.869 0.681 -17.298 1.00 66.06 222 ALA A O 1
ATOM 1729 N N . ASN A 1 223 ? -0.631 1.103 -19.489 1.00 76.94 223 ASN A N 1
ATOM 1730 C CA . ASN A 1 223 ? -0.889 -0.266 -19.892 1.00 76.94 223 ASN A CA 1
ATOM 1731 C C . ASN A 1 223 ? 0.398 -1.039 -19.595 1.00 76.94 223 ASN A C 1
ATOM 1733 O O . ASN A 1 223 ? 1.420 -0.783 -20.229 1.00 76.94 223 ASN A O 1
ATOM 1737 N N . VAL A 1 224 ? 0.354 -1.858 -18.548 1.00 84.81 224 VAL A N 1
ATOM 1738 C CA . VAL A 1 224 ? 1.471 -2.696 -18.120 1.00 84.81 224 VAL A CA 1
ATOM 1739 C C . VAL A 1 224 ? 1.353 -4.001 -18.884 1.00 84.81 224 VAL A C 1
ATOM 1741 O O . VAL A 1 224 ? 0.333 -4.683 -18.787 1.00 84.81 224 VAL A O 1
ATOM 1744 N N . THR A 1 225 ? 2.385 -4.328 -19.649 1.00 87.69 225 THR A N 1
ATOM 1745 C CA . THR A 1 225 ? 2.450 -5.536 -20.475 1.00 87.69 225 THR A CA 1
ATOM 1746 C C . THR A 1 225 ? 3.359 -6.584 -19.845 1.00 87.69 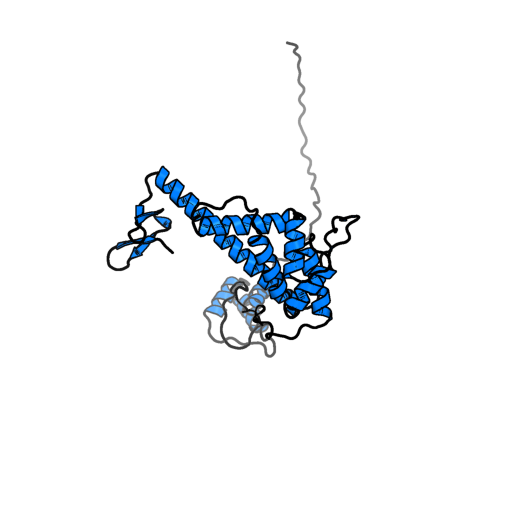225 THR A C 1
ATOM 1748 O O . THR A 1 225 ? 3.159 -7.779 -20.066 1.00 87.69 225 THR A O 1
ATOM 1751 N N . ASP A 1 226 ? 4.334 -6.158 -19.041 1.00 88.69 226 ASP A N 1
ATOM 1752 C CA . ASP A 1 226 ? 5.262 -7.054 -18.366 1.00 88.69 226 ASP A CA 1
ATOM 1753 C C . ASP A 1 226 ? 4.575 -7.833 -17.229 1.00 88.69 226 ASP A C 1
ATOM 1755 O O . ASP A 1 226 ? 4.015 -7.264 -16.290 1.00 88.69 226 ASP A O 1
ATOM 1759 N N . SER A 1 227 ? 4.624 -9.167 -17.310 1.00 87.88 227 SER A N 1
ATOM 1760 C CA . SER A 1 227 ? 3.961 -10.050 -16.343 1.00 87.88 227 SER A CA 1
ATOM 1761 C C . SER A 1 227 ? 4.559 -9.958 -14.938 1.00 87.88 227 SER A C 1
ATOM 1763 O O . SER A 1 227 ? 3.820 -10.103 -13.966 1.00 87.88 227 SER A O 1
ATOM 1765 N N . ILE A 1 228 ? 5.872 -9.729 -14.813 1.00 90.81 228 ILE A N 1
ATOM 1766 C CA . ILE A 1 228 ? 6.544 -9.627 -13.510 1.00 90.81 228 ILE A CA 1
ATOM 1767 C C . ILE A 1 228 ? 6.138 -8.311 -12.848 1.00 90.81 228 ILE A C 1
ATOM 1769 O O . ILE A 1 228 ? 5.786 -8.293 -11.669 1.00 90.81 228 ILE A O 1
ATOM 1773 N N . LEU A 1 229 ? 6.108 -7.223 -13.622 1.00 91.94 229 LEU A N 1
ATOM 1774 C CA . LEU A 1 229 ? 5.654 -5.922 -13.149 1.00 91.94 229 LEU A CA 1
ATOM 1775 C C . LEU A 1 229 ? 4.180 -5.947 -12.729 1.00 91.94 229 LEU A C 1
ATOM 1777 O O . LEU A 1 229 ? 3.835 -5.329 -11.724 1.00 91.94 229 LEU A O 1
ATOM 1781 N N . MET A 1 230 ? 3.308 -6.668 -13.442 1.00 90.81 230 MET A N 1
ATOM 1782 C CA . MET A 1 230 ? 1.907 -6.839 -13.027 1.00 90.81 230 MET A CA 1
ATOM 1783 C C . MET A 1 230 ? 1.792 -7.503 -11.649 1.00 90.81 230 MET A C 1
ATOM 1785 O O . MET A 1 230 ? 1.086 -6.985 -10.778 1.00 90.81 230 MET A O 1
ATOM 1789 N N . ASP A 1 231 ? 2.510 -8.607 -11.430 1.00 91.06 231 ASP A N 1
ATOM 1790 C CA . ASP A 1 231 ? 2.525 -9.307 -10.141 1.00 91.06 231 ASP A CA 1
ATOM 1791 C C . ASP A 1 231 ? 3.108 -8.424 -9.025 1.00 91.06 231 ASP A C 1
ATOM 1793 O O . ASP A 1 231 ? 2.596 -8.396 -7.902 1.00 91.06 231 ASP A O 1
ATOM 1797 N N . GLU A 1 232 ? 4.148 -7.649 -9.334 1.00 93.31 232 GLU A N 1
ATOM 1798 C CA . GLU A 1 232 ? 4.782 -6.725 -8.396 1.00 93.31 232 GLU A CA 1
ATOM 1799 C C . GLU A 1 232 ? 3.871 -5.543 -8.031 1.00 93.31 232 GLU A C 1
ATOM 1801 O O . GLU A 1 232 ? 3.781 -5.156 -6.861 1.00 93.31 232 GLU A O 1
ATOM 1806 N N . ILE A 1 233 ? 3.144 -4.987 -9.004 1.00 91.75 233 ILE A N 1
ATOM 1807 C CA . ILE A 1 233 ? 2.129 -3.954 -8.773 1.00 91.75 233 ILE A CA 1
ATOM 1808 C C . ILE A 1 233 ? 1.028 -4.504 -7.873 1.00 91.75 233 ILE A C 1
ATOM 1810 O O . ILE A 1 233 ? 0.653 -3.841 -6.903 1.00 91.75 233 ILE A O 1
ATOM 1814 N N . TRP A 1 234 ? 0.537 -5.713 -8.154 1.00 91.69 234 TRP A N 1
ATOM 1815 C CA . TRP A 1 234 ? -0.462 -6.363 -7.313 1.00 91.69 234 TRP A CA 1
ATOM 1816 C C . TRP A 1 234 ? 0.055 -6.561 -5.884 1.00 91.69 234 TRP A C 1
ATOM 1818 O O . TRP A 1 234 ? -0.644 -6.239 -4.921 1.00 91.69 234 TRP A O 1
ATOM 1828 N N . PHE A 1 235 ? 1.305 -7.004 -5.724 1.00 93.06 235 PHE A N 1
ATOM 1829 C CA . PHE A 1 235 ? 1.949 -7.138 -4.418 1.00 93.06 235 PHE A CA 1
ATOM 1830 C C . PHE A 1 235 ? 1.990 -5.805 -3.657 1.00 93.06 235 PHE A C 1
ATOM 1832 O O . PHE A 1 235 ? 1.615 -5.752 -2.482 1.00 93.06 235 PHE A O 1
ATOM 1839 N N . VAL A 1 236 ? 2.395 -4.718 -4.317 1.00 92.25 236 VAL A N 1
ATOM 1840 C CA . VAL A 1 236 ? 2.437 -3.375 -3.721 1.00 92.25 236 VAL A CA 1
ATOM 1841 C C . VAL A 1 236 ? 1.040 -2.883 -3.335 1.00 92.25 236 VAL A C 1
ATOM 1843 O O . VAL A 1 236 ? 0.862 -2.364 -2.232 1.00 92.25 236 VAL A O 1
ATOM 1846 N N . GLN A 1 237 ? 0.043 -3.067 -4.204 1.00 91.31 237 GLN A N 1
ATOM 1847 C CA . GLN A 1 237 ? -1.348 -2.695 -3.928 1.00 91.31 237 GLN A CA 1
ATOM 1848 C C . GLN A 1 237 ? -1.910 -3.479 -2.743 1.00 91.31 237 GLN A C 1
ATOM 1850 O O . GLN A 1 237 ? -2.514 -2.892 -1.849 1.00 91.31 237 GLN A O 1
ATOM 1855 N N . ASN A 1 238 ? -1.658 -4.786 -2.687 1.00 91.81 238 ASN A N 1
ATOM 1856 C CA . ASN A 1 238 ? -2.090 -5.628 -1.580 1.00 91.81 238 ASN A CA 1
ATOM 1857 C C . ASN A 1 238 ? -1.383 -5.248 -0.269 1.00 91.81 238 ASN A C 1
ATOM 1859 O O . ASN A 1 238 ? -2.005 -5.234 0.788 1.00 91.81 238 ASN A O 1
ATOM 1863 N N . LYS A 1 239 ? -0.094 -4.881 -0.323 1.00 91.12 239 LYS A N 1
ATOM 1864 C CA . LYS A 1 239 ? 0.638 -4.350 0.837 1.00 91.12 239 LYS A CA 1
ATOM 1865 C C . LYS A 1 239 ? 0.002 -3.055 1.354 1.00 91.12 239 LYS A C 1
ATOM 1867 O O . LYS A 1 239 ? -0.148 -2.906 2.562 1.00 91.12 239 LYS A O 1
ATOM 1872 N N . LEU A 1 240 ? -0.388 -2.143 0.460 1.00 90.31 240 LEU A N 1
ATOM 1873 C CA . LEU A 1 240 ? -1.061 -0.897 0.834 1.00 90.31 240 LEU A CA 1
ATOM 1874 C C . LEU A 1 240 ? -2.466 -1.149 1.397 1.00 90.31 240 LEU A C 1
ATOM 1876 O O . LEU A 1 240 ? -2.821 -0.549 2.405 1.00 90.31 240 LEU A O 1
ATOM 1880 N N . LYS A 1 241 ? -3.227 -2.066 0.791 1.00 91.31 241 LYS A N 1
ATOM 1881 C CA . LYS A 1 241 ? -4.551 -2.469 1.274 1.00 91.31 241 LYS A CA 1
ATOM 1882 C C . LYS A 1 241 ? -4.481 -3.080 2.672 1.00 91.31 241 LYS A C 1
ATOM 1884 O O . LYS A 1 241 ? -5.229 -2.679 3.544 1.00 91.31 241 LYS A O 1
ATOM 1889 N N . LYS A 1 242 ? -3.529 -3.982 2.926 1.00 92.06 242 LYS A N 1
ATOM 1890 C CA . LYS A 1 242 ? -3.328 -4.544 4.271 1.00 92.06 242 LYS A CA 1
ATOM 1891 C C . LYS A 1 242 ? -3.042 -3.468 5.314 1.00 92.06 242 LYS A C 1
ATOM 1893 O O . LYS A 1 242 ? -3.510 -3.585 6.438 1.00 92.06 242 LYS A O 1
ATOM 1898 N N . TRP A 1 243 ? -2.279 -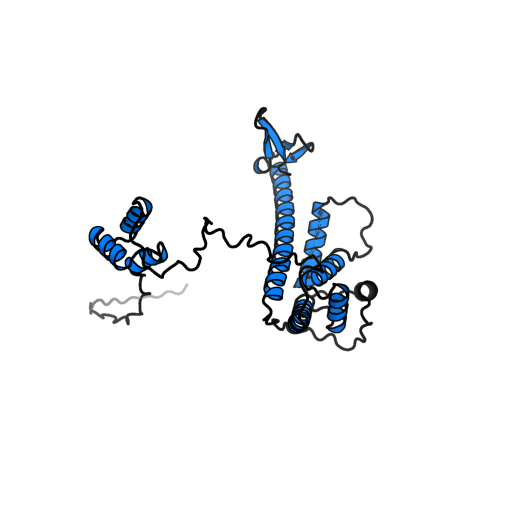2.439 4.949 1.00 89.12 243 TRP A N 1
ATOM 1899 C CA . TRP A 1 243 ? -2.037 -1.309 5.841 1.00 89.12 243 TRP A CA 1
ATOM 1900 C C . TRP A 1 243 ? -3.309 -0.481 6.078 1.00 89.12 243 TRP A C 1
ATOM 1902 O O . TRP A 1 243 ? -3.581 -0.081 7.205 1.00 89.12 243 TRP A O 1
ATOM 1912 N N . GLU A 1 244 ? -4.121 -0.273 5.040 1.00 91.25 244 GLU A N 1
ATOM 1913 C CA . GLU A 1 244 ? -5.443 0.352 5.165 1.00 91.25 244 GLU A CA 1
ATOM 1914 C C . GLU A 1 244 ? -6.353 -0.417 6.125 1.00 91.25 244 GLU A C 1
ATOM 1916 O O . GLU A 1 244 ? -6.877 0.176 7.065 1.00 91.25 244 GLU A O 1
ATOM 1921 N N . ASP A 1 245 ? -6.467 -1.733 5.932 1.00 92.00 245 ASP A N 1
ATOM 1922 C CA . ASP A 1 245 ? -7.286 -2.621 6.759 1.00 92.00 245 ASP A CA 1
ATOM 1923 C C . ASP A 1 245 ? -6.808 -2.607 8.227 1.00 92.00 245 ASP A C 1
ATOM 1925 O O . ASP A 1 245 ? -7.621 -2.608 9.149 1.00 92.00 245 ASP A O 1
ATOM 1929 N N . GLN A 1 246 ? -5.490 -2.549 8.469 1.00 88.62 246 GLN A N 1
ATOM 1930 C CA . GLN A 1 246 ? -4.912 -2.424 9.816 1.00 88.62 246 GLN A CA 1
ATOM 1931 C C . GLN A 1 246 ? -5.297 -1.102 10.489 1.00 88.62 246 GLN A C 1
ATOM 1933 O O . GLN A 1 246 ? -5.734 -1.094 11.640 1.00 88.62 246 GLN A O 1
ATOM 1938 N N . VAL A 1 247 ? -5.179 0.007 9.759 1.00 90.69 247 VAL A N 1
ATOM 1939 C CA . VAL A 1 247 ? -5.542 1.343 10.245 1.00 90.69 247 VAL A CA 1
ATOM 1940 C C . VAL A 1 247 ? -7.042 1.442 10.521 1.00 90.69 247 VAL A C 1
ATOM 1942 O O . VAL A 1 247 ? -7.442 1.995 11.546 1.00 90.69 247 VAL A O 1
ATOM 1945 N N . GLU A 1 248 ? -7.879 0.904 9.634 1.00 91.69 248 GLU A N 1
ATOM 1946 C CA . GLU A 1 248 ? -9.331 0.866 9.813 1.00 91.69 248 GLU A CA 1
ATOM 1947 C C . GLU A 1 248 ? -9.726 -0.004 11.011 1.00 91.69 248 GLU A C 1
ATOM 1949 O O . GLU A 1 248 ? -10.517 0.438 11.845 1.00 91.69 248 GLU A O 1
ATOM 1954 N N . ALA A 1 249 ? -9.118 -1.183 11.165 1.00 89.44 249 ALA A N 1
ATOM 1955 C CA . ALA A 1 249 ? -9.334 -2.041 12.327 1.00 89.44 249 ALA A CA 1
ATOM 1956 C C . ALA A 1 249 ? -8.934 -1.346 13.640 1.00 89.44 249 ALA A C 1
ATOM 1958 O O . ALA A 1 249 ? -9.664 -1.437 14.625 1.00 89.44 249 ALA A O 1
ATOM 1959 N N . GLY A 1 250 ? -7.815 -0.612 13.660 1.00 88.19 250 GLY A N 1
ATOM 1960 C CA . GLY A 1 250 ? -7.396 0.179 14.822 1.00 88.19 250 GLY A CA 1
ATOM 1961 C C . GLY A 1 250 ? -8.408 1.268 15.196 1.00 88.19 250 GLY A C 1
ATOM 1962 O O . GLY A 1 250 ? -8.782 1.398 16.363 1.00 88.19 250 GLY A O 1
ATOM 1963 N N . ILE A 1 251 ? -8.922 2.005 14.204 1.00 89.88 251 ILE A N 1
ATOM 1964 C CA . ILE A 1 251 ? -9.976 3.013 14.415 1.00 89.88 251 ILE A CA 1
ATOM 1965 C C . ILE A 1 251 ? -11.255 2.356 14.946 1.00 89.88 251 ILE A C 1
ATOM 1967 O O . ILE A 1 251 ? -11.813 2.833 15.933 1.00 89.88 251 ILE A O 1
ATOM 1971 N N . ALA A 1 252 ? -11.694 1.252 14.335 1.00 90.12 252 ALA A N 1
ATOM 1972 C CA . ALA A 1 252 ? -12.904 0.540 14.735 1.00 90.12 252 ALA A CA 1
ATOM 1973 C C . ALA A 1 252 ? -12.822 0.040 16.185 1.00 90.12 252 ALA A C 1
ATOM 1975 O O . ALA A 1 252 ? -13.764 0.246 16.950 1.00 90.12 252 ALA A O 1
ATOM 1976 N N . ARG A 1 253 ? -11.677 -0.530 16.592 1.00 86.62 253 ARG A N 1
ATOM 1977 C CA . ARG A 1 253 ? -11.435 -0.932 17.988 1.00 86.62 253 ARG A CA 1
ATOM 1978 C C . ARG A 1 253 ? -11.535 0.254 18.940 1.00 86.62 253 ARG A C 1
ATOM 1980 O O . ARG A 1 253 ? -12.192 0.171 19.972 1.00 86.62 253 ARG A O 1
ATOM 1987 N N . LYS A 1 254 ? -10.921 1.390 18.596 1.00 87.00 254 LYS A N 1
ATOM 1988 C CA . LYS A 1 254 ? -10.977 2.605 19.424 1.00 87.00 254 LYS A CA 1
ATOM 1989 C C . LYS A 1 254 ? -12.411 3.113 19.596 1.00 87.00 254 LYS A C 1
ATOM 1991 O O . LYS A 1 254 ? -12.843 3.348 20.722 1.00 87.00 254 LYS A O 1
ATOM 1996 N N . GLU A 1 255 ? -13.168 3.216 18.505 1.00 90.44 255 GLU A N 1
ATOM 1997 C CA . GLU A 1 255 ? -14.578 3.627 18.544 1.00 90.44 255 GLU A CA 1
ATOM 1998 C C . GLU A 1 255 ? -15.450 2.644 19.340 1.00 90.44 255 GLU A C 1
ATOM 2000 O O . GLU A 1 255 ? -16.372 3.057 20.048 1.00 90.44 255 GLU A O 1
ATOM 2005 N N . ASN A 1 256 ? -15.159 1.344 19.252 1.00 89.69 256 ASN A N 1
ATOM 2006 C CA . ASN A 1 256 ? -15.873 0.306 19.987 1.00 89.69 256 ASN A CA 1
ATOM 2007 C C . ASN A 1 256 ? -15.612 0.380 21.501 1.00 89.69 256 ASN A C 1
ATOM 2009 O O . ASN A 1 256 ? -16.555 0.299 22.296 1.00 89.69 256 ASN A O 1
ATOM 2013 N N . ARG A 1 257 ? -14.357 0.615 21.909 1.00 87.75 257 ARG A N 1
ATOM 2014 C CA . ARG A 1 257 ? -13.998 0.874 23.314 1.00 87.75 257 ARG A CA 1
ATOM 2015 C C . ARG A 1 257 ? -14.719 2.108 23.848 1.00 87.75 257 ARG A C 1
ATOM 2017 O O . ARG A 1 257 ? -15.392 2.023 24.873 1.00 87.75 257 ARG A O 1
ATOM 2024 N N . GLU A 1 258 ? -14.652 3.232 23.132 1.00 90.06 258 GLU A N 1
ATOM 2025 C CA . GLU A 1 258 ? -15.320 4.480 23.532 1.00 90.06 258 GLU A CA 1
ATOM 2026 C C . GLU A 1 258 ? -16.840 4.301 23.683 1.00 90.06 258 GLU A C 1
ATOM 2028 O O . GLU A 1 258 ? -17.438 4.784 24.649 1.00 90.06 258 GLU A O 1
ATOM 2033 N N . ARG A 1 259 ? -17.470 3.562 22.760 1.00 91.81 259 ARG A N 1
ATOM 2034 C CA . ARG A 1 259 ? -18.901 3.233 22.824 1.00 91.81 259 ARG A CA 1
ATOM 2035 C C . ARG A 1 259 ? -19.235 2.368 24.037 1.00 91.81 259 ARG A C 1
ATOM 2037 O O . ARG A 1 259 ? -20.152 2.703 24.778 1.00 91.81 259 ARG A O 1
ATOM 2044 N N . SER A 1 260 ? -18.467 1.311 24.280 1.00 90.62 260 SER A N 1
ATOM 2045 C CA . SER A 1 260 ? -18.716 0.384 25.392 1.00 90.62 260 SER A CA 1
ATOM 2046 C C . SER A 1 260 ? -18.528 1.050 26.757 1.00 90.62 260 SER A C 1
ATOM 2048 O O . SER A 1 260 ? -19.281 0.782 27.693 1.00 90.62 260 SER A O 1
ATOM 2050 N N . VAL A 1 261 ? -17.563 1.969 26.877 1.00 90.31 261 VAL A N 1
ATOM 2051 C CA . VAL A 1 261 ? -17.383 2.785 28.089 1.00 90.31 261 VAL A CA 1
ATOM 2052 C C . VAL A 1 261 ? -18.600 3.680 28.314 1.00 90.31 261 VAL A C 1
ATOM 2054 O O . VAL A 1 261 ? -19.109 3.764 29.430 1.00 90.31 261 VAL A O 1
ATOM 2057 N N . LYS A 1 262 ? -19.100 4.323 27.253 1.00 92.81 262 LYS A N 1
ATOM 2058 C CA . LYS A 1 262 ? -20.280 5.192 27.326 1.00 92.81 262 LYS A CA 1
ATOM 2059 C C . LYS A 1 262 ? -21.552 4.428 27.704 1.00 92.81 262 LYS A C 1
ATOM 2061 O O . LYS A 1 262 ? -22.362 4.952 28.465 1.00 92.81 262 LYS A O 1
ATOM 2066 N N . ASP A 1 263 ? -21.705 3.213 27.191 1.00 92.81 263 ASP A N 1
ATOM 2067 C CA . ASP A 1 263 ? -22.869 2.361 27.439 1.00 92.81 263 ASP A CA 1
ATOM 2068 C C . ASP A 1 263 ? -22.757 1.579 28.766 1.00 92.81 263 ASP A C 1
ATOM 2070 O O . ASP A 1 263 ? -23.710 0.921 29.182 1.00 92.81 263 ASP A O 1
ATOM 2074 N N . GLY A 1 264 ? -21.613 1.668 29.461 1.00 90.62 264 GLY A N 1
ATOM 2075 C CA . GLY A 1 264 ? -21.352 0.971 30.725 1.00 90.62 264 GLY A CA 1
ATOM 2076 C C . GLY A 1 264 ? -21.163 -0.542 30.578 1.00 90.62 264 GLY A C 1
ATOM 2077 O O . GLY A 1 264 ? -21.256 -1.270 31.563 1.00 90.62 264 GLY A O 1
ATOM 2078 N N . THR A 1 265 ? -20.927 -1.018 29.356 1.00 91.19 265 THR A N 1
ATOM 2079 C CA . THR A 1 265 ? -20.733 -2.436 29.014 1.00 91.19 265 THR A CA 1
ATOM 2080 C C . THR A 1 265 ? -19.259 -2.815 28.878 1.00 91.19 265 THR A C 1
ATOM 2082 O O . THR A 1 265 ? -18.948 -3.995 28.717 1.00 91.19 265 THR A O 1
ATOM 2085 N N . ALA A 1 266 ? -18.349 -1.839 28.936 1.00 91.94 266 ALA A N 1
ATOM 2086 C CA . ALA A 1 266 ? -16.916 -2.096 28.923 1.00 91.94 266 ALA A CA 1
ATOM 2087 C C . ALA A 1 266 ? -16.462 -2.829 30.192 1.00 91.94 266 ALA A C 1
ATOM 2089 O O . ALA A 1 266 ? -16.915 -2.532 31.299 1.00 91.94 266 ALA A O 1
ATOM 2090 N N . LEU A 1 267 ? -15.519 -3.751 30.018 1.00 90.69 267 LEU A N 1
ATOM 2091 C CA . LEU A 1 267 ? -14.880 -4.493 31.097 1.00 90.69 267 LEU A CA 1
ATOM 2092 C C . LEU A 1 267 ? -13.400 -4.132 31.179 1.00 90.69 267 LEU A C 1
ATOM 2094 O O . LEU A 1 267 ? -12.768 -3.812 30.174 1.00 90.69 267 LEU A O 1
ATOM 2098 N N . GLU A 1 268 ? -12.843 -4.209 32.381 1.00 90.56 268 GLU A N 1
ATOM 2099 C CA . GLU A 1 268 ? -11.410 -4.030 32.592 1.00 90.56 268 GLU A CA 1
ATOM 2100 C C . GLU A 1 268 ? -10.657 -5.275 32.107 1.00 90.56 268 GLU A C 1
ATOM 2102 O O . GLU A 1 268 ? -10.968 -6.409 32.480 1.00 90.56 268 GLU A O 1
ATOM 2107 N N . CYS A 1 269 ? -9.674 -5.070 31.238 1.00 88.69 269 CYS A N 1
ATOM 2108 C CA . CYS A 1 269 ? -8.806 -6.130 30.755 1.00 88.69 269 CYS A CA 1
ATOM 2109 C C . CYS A 1 269 ? -7.717 -6.449 31.784 1.00 88.69 269 CYS A C 1
ATOM 2111 O O . CYS A 1 269 ? -6.927 -5.581 32.144 1.00 88.69 269 CYS A O 1
ATOM 2113 N N . ASN A 1 270 ? -7.561 -7.721 32.158 1.00 84.12 270 ASN A N 1
ATOM 2114 C CA . ASN A 1 270 ? -6.541 -8.131 33.132 1.00 84.12 270 ASN A CA 1
ATOM 2115 C C . ASN A 1 270 ? -5.094 -8.107 32.593 1.00 84.12 270 ASN A C 1
ATOM 2117 O O . ASN A 1 270 ? -4.164 -8.389 33.347 1.00 84.12 270 ASN A O 1
ATOM 2121 N N . CYS A 1 271 ? -4.881 -7.825 31.301 1.00 8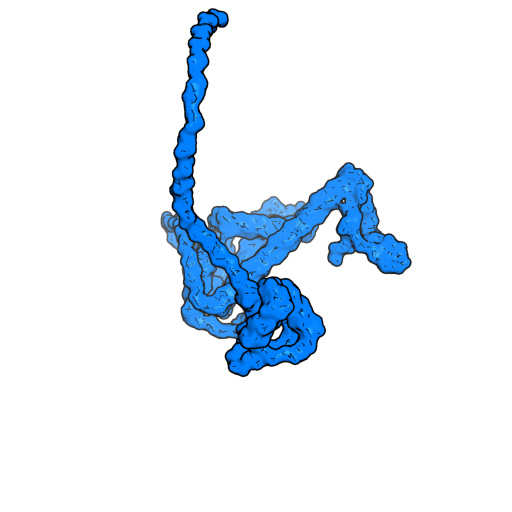5.25 271 CYS A N 1
ATOM 2122 C CA . CYS A 1 271 ? -3.541 -7.682 30.718 1.00 85.25 271 CYS A CA 1
ATOM 2123 C C . CYS A 1 271 ? -3.029 -6.238 30.789 1.00 85.25 271 CYS A C 1
ATOM 2125 O O . CYS A 1 271 ? -1.909 -6.006 31.241 1.00 85.25 271 CYS A O 1
ATOM 2127 N N . CYS A 1 272 ? -3.842 -5.279 30.343 1.00 84.56 272 CYS A N 1
ATOM 2128 C CA . CYS A 1 272 ? -3.452 -3.874 30.211 1.00 84.56 272 CYS A CA 1
ATOM 2129 C C . CYS A 1 272 ? -4.156 -2.934 31.199 1.00 84.56 272 CYS A C 1
ATOM 2131 O O . CYS A 1 272 ? -3.817 -1.755 31.239 1.00 84.56 272 CYS A O 1
ATOM 2133 N N . TYR A 1 273 ? -5.100 -3.445 31.999 1.00 85.44 273 TYR A N 1
ATOM 2134 C CA . TYR A 1 273 ? -5.933 -2.678 32.934 1.00 85.44 273 TYR A CA 1
ATOM 2135 C C . TYR A 1 273 ? -6.727 -1.542 32.267 1.00 85.44 273 TYR A C 1
ATOM 2137 O O . TYR A 1 273 ? -7.085 -0.557 32.910 1.00 85.44 273 TYR A O 1
ATOM 2145 N N . ASP A 1 274 ? -6.996 -1.675 30.966 1.00 86.12 274 ASP A N 1
ATOM 2146 C CA . ASP A 1 274 ? -7.795 -0.728 30.191 1.00 86.12 274 ASP A CA 1
ATOM 2147 C C . ASP A 1 274 ? -9.222 -1.254 29.968 1.00 86.12 274 ASP A C 1
ATOM 2149 O O . ASP A 1 274 ? -9.488 -2.452 30.103 1.00 86.12 274 ASP A O 1
ATOM 2153 N N . HIS A 1 275 ? -10.143 -0.358 29.616 1.00 88.56 275 HIS A N 1
ATOM 2154 C CA . HIS A 1 275 ? -11.544 -0.683 29.362 1.00 88.56 275 HIS A CA 1
ATOM 2155 C C . HIS A 1 275 ? -11.728 -1.172 27.923 1.00 88.56 275 HIS A C 1
ATOM 2157 O O . HIS A 1 275 ? -11.450 -0.460 26.955 1.00 88.56 275 HIS A O 1
ATOM 2163 N N . VAL A 1 276 ? -12.227 -2.397 27.775 1.00 88.31 276 VAL A N 1
ATOM 2164 C CA . VAL A 1 276 ? -12.371 -3.081 26.486 1.00 88.31 276 VAL A CA 1
ATOM 2165 C C . VAL A 1 276 ? -13.809 -3.559 26.301 1.00 88.31 276 VAL A C 1
ATOM 2167 O O . VAL A 1 276 ? -14.495 -3.913 27.261 1.00 88.31 276 VAL A O 1
ATOM 2170 N N . ALA A 1 277 ? -14.286 -3.537 25.056 1.00 87.94 277 ALA A N 1
ATOM 2171 C CA . ALA A 1 277 ? -15.573 -4.117 24.694 1.00 87.94 277 ALA A CA 1
ATOM 2172 C C . ALA A 1 277 ? -15.525 -5.644 24.849 1.00 87.94 277 ALA A C 1
ATOM 2174 O O . ALA A 1 277 ? -14.527 -6.265 24.488 1.00 87.94 277 ALA A O 1
ATOM 2175 N N . ILE A 1 278 ? -16.605 -6.264 25.332 1.00 86.44 278 ILE A N 1
ATOM 2176 C CA . ILE A 1 278 ? -16.627 -7.711 25.610 1.00 86.44 278 ILE A CA 1
ATOM 2177 C C . ILE A 1 278 ? -16.321 -8.563 24.363 1.00 86.44 278 ILE A C 1
ATOM 2179 O O . ILE A 1 278 ? -15.667 -9.595 24.474 1.00 86.44 278 ILE A O 1
ATOM 2183 N N . ASP A 1 279 ? -16.728 -8.089 23.181 1.00 86.31 279 ASP A N 1
ATOM 2184 C CA . ASP A 1 279 ? -16.529 -8.762 21.889 1.00 86.31 279 ASP A CA 1
ATOM 2185 C C . ASP A 1 279 ? -15.057 -8.788 21.438 1.00 86.31 279 ASP A C 1
ATOM 2187 O O . ASP A 1 279 ? -14.686 -9.580 20.576 1.00 86.31 279 ASP A O 1
ATOM 2191 N N . GLU A 1 280 ? -14.214 -7.930 22.019 1.00 85.56 280 GLU A N 1
ATOM 2192 C CA . GLU A 1 280 ? -12.770 -7.845 21.750 1.00 85.56 280 GLU A CA 1
ATOM 2193 C C . GLU A 1 280 ? -11.937 -8.549 22.830 1.00 85.56 280 GLU A C 1
ATOM 2195 O O . GLU A 1 280 ? -10.702 -8.466 22.836 1.00 85.56 280 GLU A O 1
ATOM 2200 N N . MET A 1 281 ? -12.606 -9.228 23.768 1.00 87.81 281 MET A N 1
ATOM 2201 C CA . MET A 1 281 ? -11.958 -9.988 24.821 1.00 87.81 281 MET A CA 1
ATOM 2202 C C . MET A 1 281 ? -11.910 -11.478 24.485 1.00 87.81 281 MET A C 1
ATOM 2204 O O . MET A 1 281 ? -12.876 -12.084 24.028 1.00 87.81 281 MET A O 1
ATOM 2208 N N . VAL A 1 282 ? -10.777 -12.100 24.784 1.00 89.38 282 VAL A N 1
ATOM 2209 C CA . VAL A 1 282 ? -10.571 -13.542 24.726 1.00 89.38 282 VAL A CA 1
ATOM 2210 C C . VAL A 1 282 ? -10.584 -14.127 26.130 1.00 89.38 282 VAL A C 1
ATOM 2212 O O . VAL A 1 282 ? -9.976 -13.594 27.060 1.00 89.38 282 VAL A O 1
ATOM 2215 N N . GLN A 1 283 ? -11.276 -15.254 26.284 1.00 89.06 283 GLN A N 1
ATOM 2216 C CA . GLN A 1 283 ? -11.364 -15.958 27.555 1.00 89.06 283 GLN A CA 1
ATOM 2217 C C . GLN A 1 283 ? -10.259 -17.015 27.683 1.00 89.06 283 GLN A C 1
ATOM 2219 O O . GLN A 1 283 ? -10.039 -17.825 26.778 1.00 89.06 283 GLN A O 1
ATOM 2224 N N . CYS A 1 284 ? -9.583 -17.057 28.832 1.00 87.56 284 CYS A N 1
ATOM 2225 C CA . CYS A 1 284 ? -8.659 -18.143 29.142 1.00 87.56 284 CYS A CA 1
ATOM 2226 C C . CYS A 1 284 ? -9.409 -19.465 29.341 1.00 87.56 284 CYS A C 1
ATOM 2228 O O . CYS A 1 284 ? -10.398 -19.538 30.069 1.00 87.56 284 CYS A O 1
ATOM 2230 N N . LYS A 1 285 ? -8.881 -20.531 28.728 1.00 83.31 285 LYS A N 1
ATOM 2231 C CA . LYS A 1 285 ? -9.498 -21.867 28.682 1.00 83.31 285 LYS A CA 1
ATOM 2232 C C . LYS A 1 285 ? -9.709 -22.515 30.052 1.00 83.31 285 LYS A C 1
ATOM 2234 O O . LYS A 1 285 ? -10.569 -23.380 30.167 1.00 83.31 285 LYS A O 1
ATOM 2239 N N . THR A 1 286 ? -8.903 -22.166 31.053 1.00 84.38 286 THR A N 1
ATOM 2240 C CA . THR A 1 286 ? -8.884 -22.856 32.353 1.00 84.38 286 THR A CA 1
ATOM 2241 C C . THR A 1 286 ? -9.615 -22.102 33.455 1.00 84.38 286 THR A C 1
ATOM 2243 O O . THR A 1 286 ? -10.260 -22.735 34.282 1.00 84.38 286 THR A O 1
ATOM 2246 N N . GLU A 1 287 ? -9.521 -20.772 33.480 1.00 79.25 287 GLU A N 1
ATOM 2247 C CA . GLU A 1 287 ? -9.950 -19.968 34.639 1.00 79.25 287 GLU A CA 1
ATOM 2248 C C . GLU A 1 287 ? -10.977 -18.885 34.292 1.00 79.25 287 GLU A C 1
ATOM 2250 O O . GLU A 1 287 ? -11.440 -18.163 35.168 1.00 79.25 287 GLU A O 1
ATOM 2255 N N . GLY A 1 288 ? -11.370 -18.763 33.021 1.00 81.06 288 GLY A N 1
ATOM 2256 C CA . GLY A 1 288 ? -12.430 -17.842 32.619 1.00 81.06 288 GLY A CA 1
ATOM 2257 C C . GLY A 1 288 ? -12.053 -16.356 32.639 1.00 81.06 288 GLY A C 1
ATOM 2258 O O . GLY A 1 288 ? -12.915 -15.525 32.364 1.00 81.06 288 GLY A O 1
ATOM 2259 N N . HIS A 1 289 ? -10.792 -16.022 32.926 1.00 86.38 289 HIS A N 1
ATOM 2260 C CA . HIS A 1 289 ? -10.251 -14.664 32.850 1.00 86.38 289 HIS A CA 1
ATOM 2261 C C . HIS A 1 289 ? -10.372 -14.080 31.437 1.00 86.38 289 HIS A C 1
ATOM 2263 O O . HIS A 1 289 ? -10.168 -14.802 30.459 1.00 86.38 289 HIS A O 1
ATOM 2269 N N . LEU A 1 290 ? -10.666 -12.782 31.347 1.00 86.88 290 LEU A N 1
ATOM 2270 C CA . LEU A 1 290 ? -10.825 -12.050 30.091 1.00 86.88 290 LEU A CA 1
ATOM 2271 C C . LEU A 1 290 ? -9.590 -11.182 29.811 1.00 86.88 290 LEU A C 1
ATOM 2273 O O . LEU A 1 290 ? -9.129 -10.436 30.677 1.00 86.88 290 LEU A O 1
ATOM 2277 N N . PHE A 1 291 ? -9.076 -11.271 28.588 1.00 88.06 291 PHE A N 1
ATOM 2278 C CA . PHE A 1 291 ? -7.911 -10.526 28.103 1.00 88.06 291 PHE A CA 1
ATOM 2279 C C . PHE A 1 291 ? -8.238 -9.865 26.769 1.00 88.06 291 PHE A C 1
ATOM 2281 O O . PHE A 1 291 ? -9.099 -10.358 26.055 1.00 88.06 291 PHE A O 1
ATOM 2288 N N . CYS A 1 292 ? -7.562 -8.783 26.397 1.00 85.00 292 CYS A N 1
ATOM 2289 C CA . CYS A 1 292 ? -7.697 -8.210 25.060 1.00 85.00 292 CYS A CA 1
ATOM 2290 C C . CYS A 1 292 ? -7.111 -9.146 23.991 1.00 85.00 292 CYS A C 1
ATOM 2292 O O . CYS A 1 292 ? -6.151 -9.878 24.237 1.00 85.00 292 CYS A O 1
ATOM 2294 N N . GLN A 1 293 ? -7.718 -9.127 22.806 1.00 80.62 293 GLN A N 1
ATOM 2295 C CA . GLN A 1 293 ? -7.249 -9.819 21.609 1.00 80.62 293 GLN A CA 1
ATOM 2296 C C . GLN A 1 293 ? -6.174 -8.981 20.889 1.00 80.62 293 GLN A C 1
ATOM 2298 O O . GLN A 1 293 ? -6.452 -8.415 19.833 1.00 80.62 293 GLN A O 1
ATOM 2303 N N . ASP A 1 294 ? -4.984 -8.836 21.476 1.00 59.78 294 ASP A N 1
ATOM 2304 C CA . ASP A 1 294 ? -3.829 -8.263 20.757 1.00 59.78 294 ASP A CA 1
ATOM 2305 C C . ASP A 1 294 ? -3.167 -9.299 19.830 1.00 59.78 294 ASP A C 1
ATOM 2307 O O . ASP A 1 294 ? -2.972 -10.462 20.264 1.00 59.78 294 ASP A O 1
#

Mean predicted aligned error: 18.42 Å

Foldseek 3Di:
DDDDDDDDDDDDDDDDDDPPDPDDDDPPDQFLLNVLCVVPVFADSVVLVVLCVVVVSHSVVSNVCVVPPPDHDGDPPRDDPDPDDDDDDPDPPPDPPQLFPLQDLVRDQDDPLNLVLLLLVVCLQQVLDDSQLSNLLCVVQSNGNLSSVVVVLVLQLPDDPPPDDDDDDDPLVSLLSSLVRSCCCRVVVPRDDPVSVVVSCVVSVGDDDPDDDSDRDDRDPSPDPDPSSVSSVVVNVVVSVVSVVVSVVSVVQVVQQVVCVVVVQWDQAPPPRGTGHQVQWDADPPPRHTHGPD